Protein AF-W9V1H6-F1 (afdb_monomer)

Sequence (307 aa):
MSRLALPDLHLPPEKALIPVWNHDDGLDIETVVYSSRKSFLREGNIDPYLMADVKDVELEKYYKNFMHGMGKTERAFLASISRLGRYPVLGGLAIRWEENAVFIDSSLNLQDDNLTLAFTQAVNTMVNLARAIHRDGVFKCCLFNAKNTRHIRRASESDAFIPPADLVIPFEVMQAPLSEDKSRNHSYFEDGQDPDEFLTLPSEIMTEIAYLNDIRHTGLIIFEALPTHLKIHSDYVLLDPTQHDVFKASLARIISAVPLINGLGVSGFMKMPYKNTRQFSLQIQADAHFFPKNPRAVQKMDSNQDF

Secondary structure (DSSP, 8-state):
-PPP--PPP-PPPPPPSS--EE--------EEEEE-HHHHHHTT---GGGTSS--TTTTTTTHHHHTTTS-HHHHHHHHHHHHHTTSSEEEEEEEEEETTEEEEEEEEEES-GGGHHHHHHHHHHHHHHHHT--S-EEEEEEEEEGGG-EEEE-SSTTS-----TT-----EE----S---GGGPPPGGGG---TT------HHHHHHHHHHHHSSEEEEEEEEE-SSEEEEEEEEEES-GGGHHHHHHHHHHHHHHGGG--SSEEEEEEE-S----EEEE--SSPPP-PPPSSHHHHHHHHTTS--

Radius of gyration: 22.83 Å; Cα contacts (8 Å, |Δi|>4): 509; chains: 1; bounding box: 49×52×74 Å

pLDDT: mean 81.64, std 16.79, range [34.31, 98.19]

Solvent-accessible surface area (backbone atoms only — not comparable to full-atom values): 17846 Å² total; per-residue (Å²): 132,91,75,89,70,80,58,88,72,94,67,78,82,87,73,59,82,60,77,72,43,76,37,79,77,76,62,92,54,49,25,41,69,48,59,43,53,69,44,53,56,65,76,58,56,88,60,76,81,80,62,76,80,71,58,79,84,54,58,76,81,42,60,77,64,72,59,60,65,54,58,73,53,60,55,50,26,55,52,36,56,58,51,52,37,76,40,45,35,36,45,36,41,38,40,37,35,43,98,68,36,33,38,37,34,56,43,39,39,34,36,46,62,92,45,49,68,63,49,34,51,47,51,38,51,29,52,53,35,52,26,44,57,91,52,74,52,70,42,42,36,40,28,31,43,56,83,61,44,45,80,34,60,34,94,41,69,88,49,55,41,62,69,62,95,82,71,73,85,75,67,45,76,46,86,57,78,84,90,62,65,74,90,29,56,46,58,54,81,76,72,57,83,62,86,63,49,64,31,63,74,38,68,67,38,51,51,40,54,55,53,50,67,76,45,61,47,27,34,38,42,33,42,39,33,50,70,41,38,36,39,40,40,46,41,39,37,34,35,44,68,92,46,48,70,61,54,52,49,41,53,50,50,38,54,70,40,42,47,62,54,55,80,49,40,31,35,72,48,55,28,48,70,48,64,60,67,42,78,41,65,59,40,89,68,82,84,87,85,74,78,63,97,56,37,70,63,56,59,59,54,69,71,68,70,84,125

Foldseek 3Di:
DDDDFDDDDPDDQQDFLDDAAEAQPVDPFQKDKDKLVVVVLVQADDDVVVVPPDDPVCVVVPPVVSCPRHDPLVVQLVVLSRVLSVFRWFAKWKWFDDQWKIKIFDDIYGHNPVCVSVNSVSNVSNVLSSLQDHDGDMMMMGIAGPVQKDKFFDPFLPAFGDDDPPDFRDEAEAADDPPDDPVFWDAQVVVDFSPQAPWDADPQLVVLSVVVSVFQKWKKWKWAFDGTMIIITIYIYGHDVVCVVVNRVSRVSNNVSRRVGHDGGMDMGGIDNGGPIRMDTRDNDDDDDDQPPDSVVVVVVVVPPPD

Organism: NCBI:txid1229521

Structure (mmCIF, N/CA/C/O backbone):
data_AF-W9V1H6-F1
#
_entry.id   AF-W9V1H6-F1
#
loop_
_atom_site.group_PDB
_atom_site.id
_atom_site.type_symbol
_atom_site.label_atom_id
_atom_site.label_alt_id
_atom_site.label_comp_id
_atom_site.label_asym_id
_atom_site.label_entity_id
_atom_site.label_seq_id
_atom_site.pdbx_PDB_ins_code
_atom_site.Cartn_x
_atom_site.Cartn_y
_atom_site.Cartn_z
_atom_site.occupancy
_atom_site.B_iso_or_equiv
_atom_site.auth_seq_id
_atom_site.auth_comp_id
_atom_site.auth_asym_id
_atom_site.auth_atom_id
_atom_site.pdbx_PDB_model_num
ATOM 1 N N . MET A 1 1 ? 12.614 21.542 -48.125 1.00 52.62 1 MET A N 1
ATOM 2 C CA . MET A 1 1 ? 12.195 21.235 -46.739 1.00 52.62 1 MET A CA 1
ATOM 3 C C . MET A 1 1 ? 12.766 19.882 -46.346 1.00 52.62 1 MET A C 1
ATOM 5 O O . MET A 1 1 ? 12.473 18.901 -47.020 1.00 52.62 1 MET A O 1
ATOM 9 N N . SER A 1 2 ? 13.608 19.819 -45.317 1.00 65.38 2 SER A N 1
ATOM 10 C CA . SER A 1 2 ? 14.044 18.555 -44.714 1.00 65.38 2 SER A CA 1
ATOM 11 C C . SER A 1 2 ? 12.866 17.933 -43.956 1.00 65.38 2 SER A C 1
ATOM 13 O O . SER A 1 2 ? 12.300 18.558 -43.067 1.00 65.38 2 SER A O 1
ATOM 15 N N . ARG A 1 3 ? 12.457 16.716 -44.329 1.00 75.94 3 ARG A N 1
ATOM 16 C CA . ARG A 1 3 ? 11.481 15.929 -43.560 1.00 75.94 3 ARG A CA 1
ATOM 17 C C . ARG A 1 3 ? 12.244 15.073 -42.551 1.00 75.94 3 ARG A C 1
ATOM 19 O O . ARG A 1 3 ? 13.129 14.321 -42.971 1.00 75.94 3 ARG A O 1
ATOM 26 N N . LEU A 1 4 ? 11.920 15.199 -41.261 1.00 78.38 4 LEU A N 1
ATOM 27 C CA . LEU A 1 4 ? 12.374 14.247 -40.245 1.00 78.38 4 LEU A CA 1
ATOM 28 C C . LEU A 1 4 ? 11.896 12.841 -40.634 1.00 78.38 4 LEU A C 1
ATOM 30 O O . LEU A 1 4 ? 10.759 12.674 -41.071 1.00 78.38 4 LEU A O 1
ATOM 34 N N . ALA A 1 5 ? 12.777 11.853 -40.501 1.00 80.38 5 ALA A N 1
ATOM 35 C CA . ALA A 1 5 ? 12.460 10.445 -40.702 1.00 80.38 5 ALA A CA 1
ATOM 36 C C . ALA A 1 5 ? 12.665 9.722 -39.369 1.00 80.38 5 ALA A C 1
ATOM 38 O O . ALA A 1 5 ? 13.796 9.624 -38.897 1.00 80.38 5 ALA A O 1
ATOM 39 N N . LEU A 1 6 ? 11.568 9.260 -38.777 1.00 82.56 6 LEU A N 1
ATOM 40 C CA . LEU A 1 6 ? 11.539 8.460 -37.558 1.00 82.56 6 LEU A CA 1
ATOM 41 C C . LEU A 1 6 ? 10.856 7.139 -37.935 1.00 82.56 6 LEU A C 1
ATOM 43 O O . LEU A 1 6 ? 9.632 7.118 -38.013 1.00 82.56 6 LEU A O 1
ATOM 47 N N . PRO A 1 7 ? 11.615 6.099 -38.328 1.00 84.44 7 PRO A N 1
ATOM 48 C CA . PRO A 1 7 ? 11.042 4.788 -38.593 1.00 84.44 7 PRO A CA 1
ATOM 49 C C . PRO A 1 7 ? 10.496 4.198 -37.296 1.00 84.44 7 PRO A C 1
ATOM 51 O O . PRO A 1 7 ? 11.059 4.443 -36.226 1.00 84.44 7 PRO A O 1
ATOM 54 N N . ASP A 1 8 ? 9.460 3.378 -37.403 1.00 81.62 8 ASP A N 1
ATOM 55 C CA . ASP A 1 8 ? 9.075 2.523 -36.292 1.00 81.62 8 ASP A CA 1
ATOM 56 C C . ASP A 1 8 ? 10.205 1.517 -36.057 1.00 81.62 8 ASP A C 1
ATOM 58 O O . ASP A 1 8 ? 10.686 0.861 -36.979 1.00 81.62 8 ASP A O 1
ATOM 62 N N . LEU A 1 9 ? 10.709 1.470 -34.826 1.00 81.44 9 LEU A N 1
ATOM 63 C CA . LEU A 1 9 ? 11.719 0.499 -34.430 1.00 81.44 9 LEU A CA 1
ATOM 64 C C . LEU A 1 9 ? 11.000 -0.663 -33.753 1.00 81.44 9 LEU A C 1
ATOM 66 O O . LEU A 1 9 ? 10.267 -0.455 -32.786 1.00 81.44 9 LEU A O 1
ATOM 70 N N . HIS A 1 10 ? 11.245 -1.885 -34.223 1.00 79.88 10 HIS A N 1
ATOM 71 C CA . HIS A 1 10 ? 10.813 -3.096 -33.532 1.00 79.88 10 HIS A CA 1
ATOM 72 C C . HIS A 1 10 ? 11.620 -3.265 -32.238 1.00 79.88 10 HIS A C 1
ATOM 74 O O . HIS A 1 10 ? 12.672 -3.904 -32.208 1.00 79.88 10 HIS A O 1
ATOM 80 N N . LEU A 1 11 ? 11.146 -2.629 -31.168 1.00 79.44 11 LEU A N 1
ATOM 81 C CA . LEU A 1 11 ? 11.693 -2.783 -29.827 1.00 79.44 11 LEU A CA 1
ATOM 82 C C . LEU A 1 11 ? 11.105 -4.041 -29.175 1.00 79.44 11 LEU A C 1
ATOM 84 O O . LEU A 1 11 ? 9.936 -4.364 -29.409 1.00 79.44 11 LEU A O 1
ATOM 88 N N . PRO A 1 12 ? 11.887 -4.766 -28.357 1.00 79.69 12 PRO A N 1
ATOM 89 C CA . PRO A 1 12 ? 11.342 -5.871 -27.585 1.00 79.69 12 PRO A CA 1
ATOM 90 C C . PRO A 1 12 ? 10.223 -5.359 -26.665 1.00 79.69 12 PRO A C 1
ATOM 92 O O . PRO A 1 12 ? 10.299 -4.223 -26.188 1.00 79.69 12 PRO A O 1
ATOM 95 N N . PRO A 1 13 ? 9.200 -6.187 -26.389 1.00 81.69 13 PRO A N 1
ATOM 96 C CA . PRO A 1 13 ? 8.130 -5.798 -25.486 1.00 81.69 13 PRO A CA 1
ATOM 97 C C . PRO A 1 13 ? 8.710 -5.476 -24.110 1.00 81.69 13 PRO A C 1
ATOM 99 O O . PRO A 1 13 ? 9.564 -6.201 -23.586 1.00 81.69 13 PRO A O 1
ATOM 102 N N . GLU A 1 14 ? 8.246 -4.371 -23.539 1.00 83.88 14 GLU A N 1
ATOM 103 C CA . GLU A 1 14 ? 8.695 -3.917 -22.234 1.00 83.88 14 GLU A CA 1
ATOM 104 C C . GLU A 1 14 ? 8.258 -4.910 -21.153 1.00 83.88 14 GLU A C 1
ATOM 106 O O . GLU A 1 14 ? 7.098 -5.315 -21.084 1.00 83.88 14 GLU A O 1
ATOM 111 N N . LYS A 1 15 ? 9.209 -5.329 -20.316 1.00 90.44 15 LYS A N 1
ATOM 112 C CA . LYS A 1 15 ? 8.957 -6.238 -19.194 1.00 90.44 15 LYS A CA 1
ATOM 113 C C . LYS A 1 15 ? 8.941 -5.447 -17.895 1.00 90.44 15 LYS A C 1
ATOM 115 O O . LYS A 1 15 ? 9.745 -4.531 -17.722 1.00 90.44 15 LYS A O 1
ATOM 120 N N . ALA A 1 16 ? 8.064 -5.829 -16.975 1.00 92.62 16 ALA A N 1
ATOM 121 C CA . ALA A 1 16 ? 8.032 -5.240 -15.645 1.00 92.62 16 ALA A CA 1
ATOM 122 C C . ALA A 1 16 ? 9.316 -5.581 -14.868 1.00 92.62 16 ALA A C 1
ATOM 124 O O . ALA A 1 16 ? 9.723 -6.744 -14.799 1.00 92.62 16 ALA A O 1
ATOM 125 N N . LEU A 1 17 ? 9.959 -4.564 -14.289 1.00 94.44 17 LEU A N 1
ATOM 126 C CA . LEU A 1 17 ? 11.174 -4.711 -13.479 1.00 94.44 17 LEU A CA 1
ATOM 127 C C . LEU A 1 17 ? 10.887 -5.371 -12.123 1.00 94.44 17 LEU A C 1
ATOM 129 O O . LEU A 1 17 ? 11.743 -6.061 -11.571 1.00 94.44 17 LEU A O 1
ATOM 133 N N . ILE A 1 18 ? 9.675 -5.190 -11.603 1.00 94.06 18 ILE A N 1
ATOM 134 C CA . ILE A 1 18 ? 9.159 -5.861 -10.406 1.00 94.06 18 ILE A CA 1
ATOM 135 C C . ILE A 1 18 ? 7.838 -6.572 -10.744 1.00 94.06 18 ILE A C 1
ATOM 137 O O . ILE A 1 18 ? 7.200 -6.204 -11.730 1.00 94.06 18 ILE A O 1
ATOM 141 N N . PRO A 1 19 ? 7.432 -7.607 -9.984 1.00 91.12 19 PRO A N 1
ATOM 142 C CA . PRO A 1 19 ? 6.202 -8.345 -10.260 1.00 91.12 19 PRO A CA 1
ATOM 143 C C . PRO A 1 19 ? 4.956 -7.451 -10.300 1.00 91.12 19 PRO A C 1
ATOM 145 O O . PRO A 1 19 ? 4.707 -6.673 -9.381 1.00 91.12 19 PRO A O 1
ATOM 148 N N . VAL A 1 20 ? 4.162 -7.629 -11.352 1.00 90.69 20 VAL A N 1
ATOM 149 C CA . VAL A 1 20 ? 2.812 -7.086 -11.506 1.00 90.69 20 VAL A CA 1
ATOM 150 C C . VAL A 1 20 ? 1.907 -8.265 -11.830 1.00 90.69 20 VAL A C 1
ATOM 152 O O . VAL A 1 20 ? 2.205 -9.041 -12.738 1.00 90.69 20 VAL A O 1
ATOM 155 N N . TRP A 1 21 ? 0.842 -8.409 -11.058 1.00 89.81 21 TRP A N 1
ATOM 156 C CA . TRP A 1 21 ? -0.208 -9.390 -11.272 1.00 89.81 21 TRP A CA 1
ATOM 157 C C . TRP A 1 21 ? -1.398 -8.676 -11.879 1.00 89.81 21 TRP A C 1
ATOM 159 O O . TRP A 1 21 ? -1.743 -7.581 -11.440 1.00 89.81 21 TRP A O 1
ATOM 169 N N . ASN A 1 22 ? -1.994 -9.295 -12.882 1.00 88.69 22 ASN A N 1
ATOM 170 C CA . ASN A 1 22 ? -3.148 -8.761 -13.573 1.00 88.69 22 ASN A CA 1
ATOM 171 C C . ASN A 1 22 ? -4.364 -9.623 -13.251 1.00 88.69 22 ASN A C 1
ATOM 173 O O . ASN A 1 22 ? -4.255 -10.852 -13.215 1.00 88.69 22 ASN A O 1
ATOM 177 N N . HIS A 1 23 ? -5.485 -8.956 -13.030 1.00 84.44 23 HIS A N 1
ATOM 178 C CA . HIS A 1 23 ? -6.790 -9.533 -12.768 1.00 84.44 23 HIS A CA 1
ATOM 179 C C . HIS A 1 23 ? -7.798 -8.802 -13.655 1.00 84.44 23 HIS A C 1
ATOM 181 O O . HIS A 1 23 ? -7.732 -7.579 -13.787 1.00 84.44 23 HIS A O 1
ATOM 187 N N . ASP A 1 24 ? -8.735 -9.544 -14.239 1.00 76.38 24 ASP A N 1
ATOM 188 C CA . ASP A 1 24 ? -9.797 -9.003 -15.097 1.00 76.38 24 ASP A CA 1
ATOM 189 C C . ASP A 1 24 ? -11.164 -9.266 -14.460 1.00 76.38 24 ASP A C 1
ATOM 191 O O . ASP A 1 24 ? -12.064 -9.879 -15.034 1.00 76.38 24 ASP A O 1
ATOM 195 N N . ASP A 1 25 ? -11.295 -8.839 -13.206 1.00 70.38 25 ASP A N 1
ATOM 196 C CA . ASP A 1 25 ? -12.505 -9.061 -12.413 1.00 70.38 25 ASP A CA 1
ATOM 197 C C . ASP A 1 25 ? -13.570 -7.975 -12.662 1.00 70.38 25 ASP A C 1
ATOM 199 O O . ASP A 1 25 ? -14.660 -8.012 -12.085 1.00 70.38 25 ASP A O 1
ATOM 203 N N . GLY A 1 26 ? -13.275 -6.986 -13.520 1.00 67.38 26 GLY A N 1
ATOM 204 C CA . GLY A 1 26 ? -14.173 -5.867 -13.829 1.00 67.38 26 GLY A CA 1
ATOM 205 C C . GLY A 1 26 ? -14.510 -4.997 -12.612 1.00 67.38 26 GLY A C 1
ATOM 206 O O . GLY A 1 26 ? -15.539 -4.314 -12.597 1.00 67.38 26 GLY A O 1
ATOM 207 N N . LEU A 1 27 ? -13.676 -5.047 -11.569 1.00 72.00 27 LEU A N 1
ATOM 208 C CA . LEU A 1 27 ? -13.892 -4.341 -10.314 1.00 72.00 27 LEU A CA 1
ATOM 209 C C . LEU A 1 27 ? -13.658 -2.838 -10.495 1.00 72.00 27 LEU A C 1
ATOM 211 O O . LEU A 1 27 ? -12.558 -2.377 -10.794 1.00 72.00 27 LEU A O 1
ATOM 215 N N . ASP A 1 28 ? -14.701 -2.049 -10.246 1.00 83.06 28 ASP A N 1
ATOM 216 C CA . ASP A 1 28 ? -14.608 -0.590 -10.225 1.00 83.06 28 ASP A CA 1
ATOM 217 C C . ASP A 1 28 ? -13.898 -0.124 -8.939 1.00 83.06 28 ASP A C 1
ATOM 219 O O . ASP A 1 28 ? -14.516 0.074 -7.884 1.00 83.06 28 ASP A O 1
ATOM 223 N N . ILE A 1 29 ? -12.577 0.042 -9.026 1.00 86.50 29 ILE A N 1
ATOM 224 C CA . ILE A 1 29 ? -11.693 0.369 -7.901 1.00 86.50 29 ILE A CA 1
ATOM 225 C C . ILE A 1 29 ? -11.260 1.829 -7.950 1.00 86.50 29 ILE A C 1
ATOM 227 O O . ILE A 1 29 ? -10.842 2.349 -8.982 1.00 86.50 29 ILE A O 1
ATOM 231 N N . GLU A 1 30 ? -11.296 2.479 -6.787 1.00 89.88 30 GLU A N 1
ATOM 232 C CA . GLU A 1 30 ? -10.692 3.793 -6.588 1.00 89.88 30 GLU A CA 1
ATOM 233 C C . GLU A 1 30 ? -9.426 3.641 -5.746 1.00 89.88 30 GLU A C 1
ATOM 235 O O . GLU A 1 30 ? -9.481 3.594 -4.517 1.00 89.88 30 GLU A O 1
ATOM 240 N N . THR A 1 31 ? -8.276 3.523 -6.407 1.00 90.75 31 THR A N 1
ATOM 241 C CA . THR A 1 31 ? -7.004 3.329 -5.711 1.00 90.75 31 THR A CA 1
ATOM 242 C C . THR A 1 31 ? -6.555 4.602 -5.003 1.00 90.75 31 THR A C 1
ATOM 244 O O . THR A 1 31 ? -6.349 5.648 -5.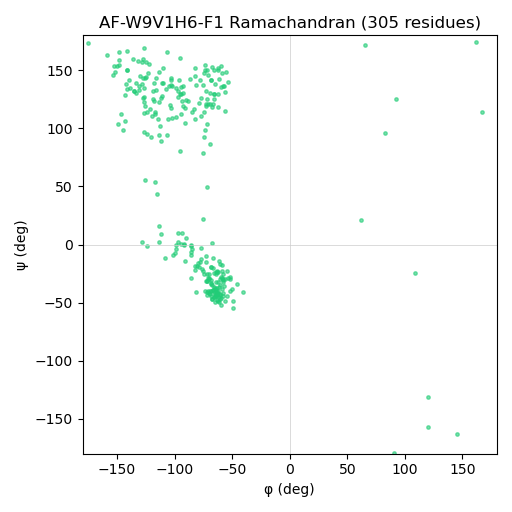620 1.00 90.75 31 THR A O 1
ATOM 247 N N . VAL A 1 32 ? -6.300 4.486 -3.702 1.00 89.00 32 VAL A N 1
ATOM 248 C CA . VAL A 1 32 ? -5.604 5.498 -2.904 1.00 89.00 32 VAL A CA 1
ATOM 249 C C . VAL A 1 32 ? -4.234 4.975 -2.504 1.00 89.00 32 VAL A C 1
ATOM 251 O O . VAL A 1 32 ? -4.081 3.810 -2.144 1.00 89.00 32 VAL A O 1
ATOM 254 N N . VAL A 1 33 ? -3.235 5.858 -2.573 1.00 86.81 33 VAL A N 1
ATOM 255 C CA . VAL A 1 33 ? -1.857 5.565 -2.171 1.00 86.81 33 VAL A CA 1
ATOM 256 C C . VAL A 1 33 ? -1.588 6.191 -0.811 1.00 86.81 33 VAL A C 1
ATOM 258 O O . VAL A 1 33 ? -1.601 7.415 -0.670 1.00 86.81 33 VAL A O 1
ATOM 261 N N . TYR A 1 34 ? -1.290 5.348 0.168 1.00 83.56 34 TYR A N 1
ATOM 262 C CA . TYR A 1 34 ? -0.728 5.750 1.451 1.00 83.56 34 TYR A CA 1
ATOM 263 C C . TYR A 1 34 ? 0.764 5.422 1.467 1.00 83.56 34 TYR A C 1
ATOM 265 O O . TYR A 1 34 ? 1.161 4.366 0.989 1.00 83.56 34 TYR A O 1
ATOM 273 N N . SER A 1 35 ? 1.614 6.311 1.978 1.00 82.25 35 SER A N 1
ATOM 274 C CA . SER A 1 35 ? 3.067 6.103 1.950 1.00 82.25 35 SER A CA 1
ATOM 275 C C . SER A 1 35 ? 3.778 6.807 3.095 1.00 82.25 35 SER A C 1
ATOM 277 O O . SER A 1 35 ? 3.324 7.885 3.490 1.00 82.25 35 SER A O 1
ATOM 279 N N . SER A 1 36 ? 4.941 6.287 3.495 1.00 76.31 36 SER A N 1
ATOM 280 C CA . SER A 1 36 ? 5.881 6.859 4.477 1.00 76.31 36 SER A CA 1
ATOM 281 C C . SER A 1 36 ? 6.614 8.101 3.927 1.00 76.31 36 SER A C 1
ATOM 283 O O . SER A 1 36 ? 7.841 8.204 3.872 1.00 76.31 36 SER A O 1
ATOM 285 N N . ARG A 1 37 ? 5.839 9.035 3.369 1.00 72.31 37 ARG A N 1
ATOM 286 C CA . ARG A 1 37 ? 6.339 10.205 2.645 1.00 72.31 37 ARG A CA 1
ATOM 287 C C . ARG A 1 37 ? 6.981 11.211 3.585 1.00 72.31 37 ARG A C 1
ATOM 289 O O . ARG A 1 37 ? 7.980 11.798 3.199 1.00 72.31 37 ARG A O 1
ATOM 296 N N . LYS A 1 38 ? 6.426 11.455 4.778 1.00 67.31 38 LYS A N 1
ATOM 297 C CA . LYS A 1 38 ? 6.919 12.521 5.665 1.00 67.31 38 LYS A CA 1
ATOM 298 C C . LYS A 1 38 ? 8.300 12.149 6.209 1.00 67.31 38 LYS A C 1
ATOM 300 O O . LYS A 1 38 ? 9.180 13.005 6.234 1.00 67.31 38 LYS A O 1
ATOM 305 N N . SER A 1 39 ? 8.524 10.892 6.559 1.00 63.53 39 SER A N 1
ATOM 306 C CA . SER A 1 39 ? 9.817 10.381 7.011 1.00 63.53 39 SER A CA 1
ATOM 307 C C . SER A 1 39 ? 10.859 10.386 5.902 1.00 63.53 39 SER A C 1
ATOM 309 O O . SER A 1 39 ? 11.928 10.971 6.070 1.00 63.53 39 SER A O 1
ATOM 311 N N . PHE A 1 40 ? 10.493 9.894 4.717 1.00 68.56 40 PHE A N 1
ATOM 312 C CA . PHE A 1 40 ? 11.349 9.960 3.533 1.00 68.56 40 PHE A CA 1
ATOM 313 C C . PHE A 1 40 ? 11.750 11.404 3.164 1.00 68.56 40 PHE A C 1
ATOM 315 O O . PHE A 1 40 ? 12.854 11.654 2.666 1.00 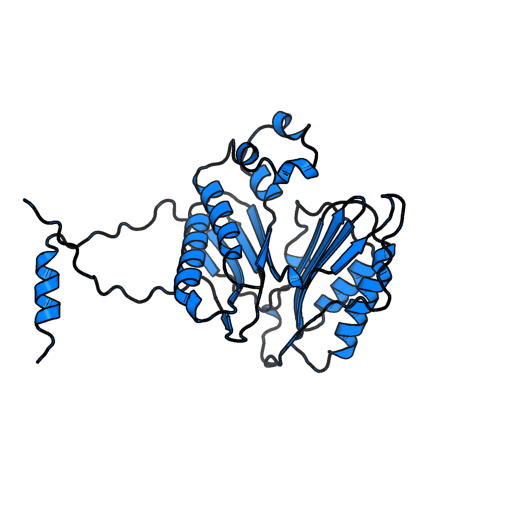68.56 40 PHE A O 1
ATOM 322 N N . LEU A 1 41 ? 10.861 12.372 3.425 1.00 63.81 41 LEU A N 1
ATOM 323 C CA . LEU A 1 41 ? 11.119 13.806 3.266 1.00 63.81 41 LEU A CA 1
ATOM 324 C C . LEU A 1 41 ? 12.078 14.347 4.341 1.00 63.81 41 LEU A C 1
ATOM 326 O O . LEU A 1 41 ? 12.963 15.135 4.011 1.00 63.81 41 LEU A O 1
ATOM 330 N N . ARG A 1 42 ? 11.944 13.917 5.603 1.00 63.25 42 ARG A N 1
ATOM 331 C CA . ARG A 1 42 ? 12.784 14.360 6.736 1.00 63.25 42 ARG A CA 1
ATOM 332 C C . ARG A 1 42 ? 14.236 13.888 6.627 1.00 63.25 42 ARG A C 1
ATOM 334 O O . ARG A 1 42 ? 15.139 14.635 6.990 1.00 63.25 42 ARG A O 1
ATOM 341 N N . GLU A 1 43 ? 14.468 12.697 6.084 1.00 58.88 43 GLU A N 1
ATOM 342 C CA . GLU A 1 43 ? 15.810 12.114 5.918 1.00 58.88 43 GLU A CA 1
ATOM 343 C C . GLU A 1 43 ? 16.643 12.792 4.803 1.00 58.88 43 GLU A C 1
ATOM 345 O O . GLU A 1 43 ? 17.858 12.628 4.743 1.00 58.88 43 GLU A O 1
ATOM 350 N N . GLY A 1 44 ? 16.014 13.587 3.923 1.00 53.28 44 GLY A N 1
ATOM 351 C CA . GLY A 1 44 ? 16.621 14.172 2.717 1.00 53.28 44 GLY A CA 1
ATOM 352 C C . GLY A 1 44 ? 17.219 15.590 2.816 1.00 53.28 44 GLY A C 1
ATOM 353 O O . GLY A 1 44 ? 17.573 16.111 1.761 1.00 53.28 44 GLY A O 1
ATOM 354 N N . ASN A 1 45 ? 17.359 16.175 4.023 1.00 50.53 45 ASN A N 1
ATOM 355 C CA . ASN A 1 45 ? 17.992 17.473 4.397 1.00 50.53 45 ASN A CA 1
ATOM 356 C C . ASN A 1 45 ? 17.140 18.794 4.478 1.00 50.53 45 ASN A C 1
ATOM 358 O O . ASN A 1 45 ? 16.596 19.260 3.482 1.00 50.53 45 ASN A O 1
ATOM 362 N N . ILE A 1 46 ? 17.231 19.445 5.670 1.00 45.97 46 ILE A N 1
ATOM 363 C CA . ILE A 1 46 ? 17.292 20.899 6.054 1.00 45.97 46 ILE A CA 1
ATOM 364 C C . ILE A 1 46 ? 16.007 21.772 6.178 1.00 45.97 46 ILE A C 1
ATOM 366 O O . ILE A 1 46 ? 15.563 22.385 5.215 1.00 45.97 46 ILE A O 1
ATOM 370 N N . ASP A 1 47 ? 15.466 21.917 7.404 1.00 43.81 47 ASP A N 1
ATOM 371 C CA . ASP A 1 47 ? 15.578 23.071 8.349 1.00 43.81 47 ASP A CA 1
ATOM 372 C C . ASP A 1 47 ? 14.512 22.896 9.468 1.00 43.81 47 ASP A C 1
ATOM 374 O O . ASP A 1 47 ? 13.312 22.954 9.174 1.00 43.81 47 ASP A O 1
ATOM 378 N N . PRO A 1 48 ? 14.886 22.674 10.747 1.00 48.38 48 PRO A N 1
ATOM 379 C CA . PRO A 1 48 ? 13.930 22.534 11.854 1.00 48.38 48 PRO A CA 1
ATOM 380 C C . PRO A 1 48 ? 12.937 23.702 11.967 1.00 48.38 48 PRO A C 1
ATOM 382 O O . PRO A 1 48 ? 11.803 23.508 12.406 1.00 48.38 48 PRO A O 1
ATOM 385 N N . TYR A 1 49 ? 13.339 24.904 11.538 1.00 46.53 49 TYR A N 1
ATOM 386 C CA . TYR A 1 49 ? 12.523 26.116 11.633 1.00 46.53 49 TYR A CA 1
ATOM 387 C C . TYR A 1 49 ? 11.342 26.153 10.654 1.00 46.53 49 TYR A C 1
ATOM 389 O O . TYR A 1 49 ? 10.331 26.778 10.959 1.00 46.53 49 TYR A O 1
ATOM 397 N N . LEU A 1 50 ? 11.408 25.449 9.517 1.00 48.22 50 LEU A N 1
ATOM 398 C CA . LEU A 1 50 ? 10.278 25.346 8.577 1.00 48.22 50 LEU A CA 1
ATOM 399 C C . LEU A 1 50 ? 9.193 24.363 9.053 1.00 48.22 50 LEU A C 1
ATOM 401 O O . LEU A 1 50 ? 8.103 24.328 8.485 1.00 48.22 50 LEU A O 1
ATOM 405 N N . MET A 1 51 ? 9.492 23.559 10.078 1.00 45.03 51 MET A N 1
ATOM 406 C CA . MET A 1 51 ? 8.674 22.421 10.512 1.00 45.03 51 MET A CA 1
ATOM 407 C C . MET A 1 51 ? 7.939 22.652 11.838 1.00 45.03 51 MET A C 1
ATOM 409 O O . MET A 1 51 ? 7.073 21.854 12.186 1.00 45.03 51 MET A O 1
ATOM 413 N N . ALA A 1 52 ? 8.269 23.713 12.580 1.00 45.69 52 ALA A N 1
ATOM 414 C CA . ALA A 1 52 ? 7.730 23.947 13.921 1.00 45.69 52 ALA A CA 1
ATOM 415 C C . ALA A 1 52 ? 6.265 24.435 13.936 1.00 45.69 52 ALA A C 1
ATOM 417 O O . ALA A 1 52 ? 5.562 24.185 14.912 1.00 45.69 52 ALA A O 1
ATOM 418 N N . ASP A 1 53 ? 5.791 25.076 12.859 1.00 40.47 53 ASP A N 1
ATOM 419 C CA . ASP A 1 53 ? 4.519 25.825 12.866 1.00 40.47 53 ASP A CA 1
ATOM 420 C C . ASP A 1 53 ? 3.394 25.244 11.985 1.00 40.47 53 ASP A C 1
ATOM 422 O O . ASP A 1 53 ? 2.306 25.819 11.917 1.00 40.47 53 ASP A O 1
ATOM 426 N N . VAL A 1 54 ? 3.593 24.104 11.310 1.00 40.59 54 VAL A N 1
ATOM 427 C CA . VAL A 1 54 ? 2.580 23.567 10.376 1.00 40.59 54 VAL A CA 1
ATOM 428 C C . VAL A 1 54 ? 1.740 22.472 11.037 1.00 40.59 54 VAL A C 1
ATOM 430 O O . VAL A 1 54 ? 2.214 21.363 11.271 1.00 40.59 54 VAL A O 1
ATOM 433 N N . LYS A 1 55 ? 0.460 22.766 11.304 1.00 40.53 55 LYS A N 1
ATOM 434 C CA . LYS A 1 55 ? -0.525 21.781 11.788 1.00 40.53 55 LYS A CA 1
ATOM 435 C C . LYS A 1 55 ? -0.853 20.745 10.702 1.00 40.53 55 LYS A C 1
ATOM 437 O O . LYS A 1 55 ? -1.030 21.093 9.536 1.00 40.53 55 LYS A O 1
ATOM 442 N N . ASP A 1 56 ? -1.028 19.484 11.106 1.00 45.25 56 ASP A N 1
ATOM 443 C CA . ASP A 1 56 ? -1.180 18.304 10.230 1.00 45.25 56 ASP A CA 1
ATOM 444 C C . ASP A 1 56 ? -2.257 18.398 9.135 1.00 45.25 56 ASP A C 1
ATOM 446 O O . ASP A 1 56 ? -2.107 17.801 8.071 1.00 45.25 56 ASP A O 1
ATOM 450 N N . VAL A 1 57 ? -3.314 19.184 9.351 1.00 39.47 57 VAL A N 1
ATOM 451 C CA . VAL A 1 57 ? -4.426 19.355 8.395 1.00 39.47 57 VAL A CA 1
ATOM 452 C C . VAL A 1 57 ? -4.052 20.273 7.217 1.00 39.47 57 VAL A C 1
ATOM 454 O O . VAL A 1 57 ? -4.659 20.205 6.148 1.00 39.47 57 VAL A O 1
ATOM 457 N N . GLU A 1 58 ? -3.033 21.123 7.369 1.00 35.50 58 GLU A N 1
ATOM 458 C CA . GLU A 1 58 ? -2.552 22.016 6.304 1.00 35.50 58 GLU A CA 1
ATOM 459 C C . GLU A 1 58 ? -1.445 21.383 5.446 1.00 35.50 58 GLU A C 1
ATOM 461 O O . GLU A 1 58 ? -1.197 21.846 4.330 1.00 35.50 58 GLU A O 1
ATOM 466 N N . LEU A 1 59 ? -0.839 20.278 5.899 1.00 40.06 59 LEU A N 1
ATOM 467 C CA . LEU A 1 59 ? 0.228 19.572 5.177 1.00 40.06 59 LEU A CA 1
ATOM 468 C C . LEU A 1 59 ? -0.219 19.005 3.818 1.00 40.06 59 LEU A C 1
ATOM 470 O O . LEU A 1 59 ? 0.573 18.991 2.878 1.00 40.06 59 LEU A O 1
ATOM 474 N N . GLU A 1 60 ? -1.481 18.591 3.668 1.00 41.50 60 GLU A N 1
ATOM 475 C CA . GLU A 1 60 ? -2.010 18.112 2.379 1.00 41.50 60 GLU A CA 1
ATOM 476 C C . GLU A 1 60 ? -2.208 19.230 1.347 1.00 41.50 60 GLU A C 1
ATOM 478 O O . GLU A 1 60 ? -2.052 19.004 0.146 1.00 41.50 60 GLU A O 1
ATOM 483 N N . LYS A 1 61 ? -2.522 20.454 1.791 1.00 39.50 61 LYS A N 1
ATOM 484 C CA . LYS A 1 61 ? -2.863 21.575 0.897 1.00 39.50 61 LYS A CA 1
ATOM 485 C C . LYS A 1 61 ? -1.635 22.291 0.327 1.00 39.50 61 LYS A C 1
ATOM 487 O O . LYS A 1 61 ? -1.743 22.946 -0.708 1.00 39.50 61 LYS A O 1
ATOM 492 N N . TYR A 1 62 ? -0.463 22.126 0.943 1.00 42.12 62 TYR A N 1
ATOM 493 C CA . TYR A 1 62 ? 0.776 22.818 0.568 1.00 42.12 62 TYR A CA 1
ATOM 494 C C . TYR A 1 62 ? 1.876 21.877 0.049 1.00 42.12 62 TYR A C 1
ATOM 496 O O . TYR A 1 62 ? 3.060 22.072 0.327 1.00 42.12 62 TYR A O 1
ATOM 504 N N . TYR A 1 63 ? 1.505 20.911 -0.802 1.00 46.66 63 TYR A N 1
ATOM 505 C CA . TYR A 1 63 ? 2.427 20.005 -1.519 1.00 46.66 63 TYR A CA 1
ATOM 506 C C . TYR A 1 63 ? 3.636 20.725 -2.151 1.00 46.66 63 TYR A C 1
ATOM 508 O O . TYR A 1 63 ? 4.751 20.208 -2.196 1.00 46.66 63 TYR A O 1
ATOM 516 N N . LYS A 1 64 ? 3.422 21.960 -2.620 1.00 47.94 64 LYS A N 1
ATOM 517 C CA . LYS A 1 64 ? 4.437 22.787 -3.280 1.00 47.94 64 LYS A CA 1
ATOM 518 C C . LYS A 1 64 ? 5.532 23.291 -2.329 1.00 47.94 64 LYS A C 1
ATOM 520 O O . LYS A 1 64 ? 6.662 23.475 -2.773 1.00 47.94 64 LYS A O 1
ATOM 525 N N . ASN A 1 65 ? 5.213 23.491 -1.049 1.00 45.31 65 ASN A N 1
ATOM 526 C CA . ASN A 1 65 ? 6.141 24.058 -0.067 1.00 45.31 65 ASN A CA 1
ATOM 527 C C . ASN A 1 65 ? 7.035 22.979 0.567 1.00 45.31 65 ASN A C 1
ATOM 529 O O . ASN A 1 65 ? 8.181 23.262 0.885 1.00 45.31 65 ASN A O 1
ATOM 533 N N . PHE A 1 66 ? 6.561 21.733 0.672 1.00 47.84 66 PHE A N 1
ATOM 534 C CA . PHE A 1 66 ? 7.306 20.626 1.298 1.00 47.84 66 PHE A CA 1
ATOM 535 C C . PHE A 1 66 ? 8.336 19.959 0.371 1.00 47.84 66 PHE A C 1
ATOM 537 O O . PHE A 1 66 ? 9.305 19.354 0.810 1.00 47.84 66 PHE A O 1
ATOM 544 N N . MET A 1 67 ? 8.146 20.097 -0.941 1.00 51.16 67 MET A N 1
ATOM 545 C CA . MET A 1 67 ? 9.123 19.709 -1.963 1.00 51.16 67 MET A CA 1
ATOM 546 C C . MET A 1 67 ? 10.328 20.669 -2.032 1.00 51.16 67 MET A C 1
ATOM 548 O O . MET A 1 67 ? 11.295 20.403 -2.757 1.00 51.16 67 MET A O 1
ATOM 552 N N . HIS A 1 68 ? 10.263 21.806 -1.337 1.00 43.34 68 HIS A N 1
ATOM 553 C CA . HIS A 1 68 ? 11.333 22.793 -1.273 1.00 43.34 68 HIS A CA 1
ATOM 554 C C . HIS A 1 68 ? 12.476 22.235 -0.408 1.00 43.34 68 HIS A C 1
ATOM 556 O O . HIS A 1 68 ? 12.246 21.860 0.731 1.00 43.34 68 HIS A O 1
ATOM 562 N N . GLY A 1 69 ? 13.684 22.108 -0.969 1.00 49.69 69 GLY A N 1
ATOM 563 C CA . GLY A 1 69 ? 14.847 21.496 -0.297 1.00 49.69 69 GLY A CA 1
ATOM 564 C C . GLY A 1 69 ? 15.268 20.123 -0.842 1.00 49.69 69 GLY A C 1
ATOM 565 O O . GLY A 1 69 ? 16.447 19.795 -0.806 1.00 49.69 69 GLY A O 1
ATOM 566 N N . MET A 1 70 ? 14.361 19.361 -1.467 1.00 64.38 70 MET A N 1
ATOM 567 C CA . MET A 1 70 ? 14.703 18.049 -2.046 1.00 64.38 70 MET A CA 1
ATOM 568 C C . MET A 1 70 ? 15.524 18.127 -3.343 1.00 64.38 70 MET A C 1
ATOM 570 O O . MET A 1 70 ? 15.374 19.049 -4.160 1.00 64.38 70 MET A O 1
ATOM 574 N N . GLY A 1 71 ? 16.284 17.063 -3.611 1.00 72.81 71 GLY A N 1
ATOM 575 C CA . GLY A 1 71 ? 16.787 16.759 -4.945 1.00 72.81 71 GLY A CA 1
ATOM 576 C C . GLY A 1 71 ? 15.651 16.555 -5.958 1.00 72.81 71 GLY A C 1
ATOM 577 O O . GLY A 1 71 ? 14.499 16.251 -5.633 1.00 72.81 71 GLY A O 1
ATOM 578 N N . LYS A 1 72 ? 15.943 16.806 -7.239 1.00 82.50 72 LYS A N 1
ATOM 579 C CA . LYS A 1 72 ? 14.951 16.661 -8.322 1.00 82.50 72 LYS A CA 1
ATOM 580 C C . LYS A 1 72 ? 14.499 15.205 -8.482 1.00 82.50 72 LYS A C 1
ATOM 582 O O . LYS A 1 72 ? 13.339 14.980 -8.819 1.00 82.50 72 LYS A O 1
ATOM 587 N N . THR A 1 73 ? 15.393 14.258 -8.212 1.00 85.81 73 THR A N 1
ATOM 588 C CA . THR A 1 73 ? 15.162 12.820 -8.363 1.00 85.81 73 THR A CA 1
ATOM 589 C C . THR A 1 73 ? 14.140 12.307 -7.363 1.00 85.81 73 THR A C 1
ATOM 591 O O . THR A 1 73 ? 13.187 11.641 -7.746 1.00 85.81 73 THR A O 1
A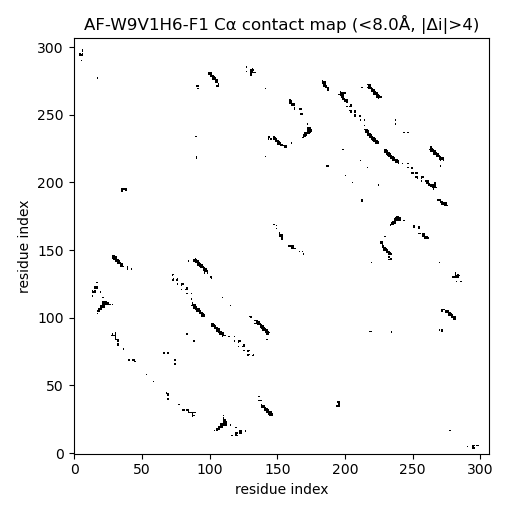TOM 594 N N . GLU A 1 74 ? 14.261 12.679 -6.095 1.00 85.44 74 GLU A N 1
ATOM 595 C CA . GLU A 1 74 ? 13.393 12.151 -5.042 1.00 85.44 74 GLU A CA 1
ATOM 596 C C . GLU A 1 74 ? 11.981 12.727 -5.142 1.00 85.44 74 GLU A C 1
ATOM 598 O O . GLU A 1 74 ? 10.994 12.039 -4.894 1.00 85.44 74 GLU A O 1
ATOM 603 N N . ARG A 1 75 ? 11.868 13.969 -5.623 1.00 83.75 75 ARG A N 1
ATOM 604 C CA . ARG A 1 75 ? 10.583 14.563 -6.006 1.00 83.75 75 ARG A CA 1
ATOM 605 C C . ARG A 1 75 ? 9.920 13.822 -7.157 1.00 83.75 75 ARG A C 1
ATOM 607 O O . ARG A 1 75 ? 8.715 13.586 -7.113 1.00 83.75 75 ARG A O 1
ATOM 614 N N . ALA A 1 76 ? 10.695 13.479 -8.185 1.00 89.25 76 ALA A N 1
ATOM 615 C CA . ALA A 1 76 ? 10.198 12.701 -9.310 1.00 89.25 76 ALA A CA 1
ATOM 616 C C . ALA A 1 76 ? 9.776 11.295 -8.860 1.00 89.25 76 ALA A C 1
ATOM 618 O O . ALA A 1 76 ? 8.717 10.824 -9.265 1.00 89.25 76 ALA A O 1
ATOM 619 N N . PHE A 1 77 ? 10.547 10.664 -7.972 1.00 91.94 77 PHE A N 1
ATOM 620 C CA . PHE A 1 77 ? 10.216 9.372 -7.380 1.00 91.94 77 PHE A CA 1
ATOM 621 C C . PHE A 1 77 ? 8.887 9.417 -6.612 1.00 91.94 77 PHE A C 1
ATOM 623 O O . PHE A 1 77 ? 7.981 8.649 -6.936 1.00 91.94 77 PHE A O 1
ATOM 630 N N . LEU A 1 78 ? 8.705 10.366 -5.686 1.00 88.06 78 LEU A N 1
ATOM 631 C CA . LEU A 1 78 ? 7.436 10.517 -4.962 1.00 88.06 78 LEU A CA 1
ATOM 632 C C . LEU A 1 78 ? 6.255 10.758 -5.913 1.00 88.06 78 LEU A C 1
ATOM 634 O O . LEU A 1 78 ? 5.195 10.153 -5.754 1.00 88.06 78 LEU A O 1
ATOM 638 N N . ALA A 1 79 ? 6.444 11.592 -6.940 1.00 89.19 79 ALA A N 1
ATOM 639 C CA . ALA A 1 79 ? 5.423 11.818 -7.958 1.00 89.19 79 ALA A CA 1
ATOM 640 C C . ALA A 1 79 ? 5.095 10.539 -8.750 1.00 89.19 79 ALA A C 1
ATOM 642 O O . ALA A 1 79 ? 3.928 10.302 -9.067 1.00 89.19 79 ALA A O 1
ATOM 643 N N . SER A 1 80 ? 6.095 9.701 -9.044 1.00 93.94 80 SER A N 1
ATOM 644 C CA . SER A 1 80 ? 5.898 8.421 -9.734 1.00 93.94 80 SER A CA 1
ATOM 645 C C . SER A 1 80 ? 5.110 7.418 -8.888 1.00 93.94 80 SER A C 1
ATOM 647 O O . SER A 1 80 ? 4.197 6.789 -9.414 1.00 93.94 80 SER A O 1
ATOM 649 N N . ILE A 1 81 ? 5.356 7.355 -7.572 1.00 92.00 81 ILE A N 1
ATOM 650 C CA . ILE A 1 81 ? 4.561 6.548 -6.632 1.00 92.00 81 ILE A CA 1
ATOM 651 C C . ILE A 1 81 ? 3.114 7.047 -6.595 1.00 92.00 81 ILE A C 1
ATOM 653 O O . ILE A 1 81 ? 2.184 6.263 -6.768 1.00 92.00 81 ILE A O 1
ATOM 657 N N . SER A 1 82 ? 2.898 8.362 -6.465 1.00 88.19 82 SER A N 1
ATOM 658 C CA . SER A 1 82 ? 1.544 8.936 -6.510 1.00 88.19 82 SER A CA 1
ATOM 659 C C . SER A 1 82 ? 0.828 8.661 -7.839 1.00 88.19 82 SER A C 1
ATOM 661 O O . SER A 1 82 ? -0.398 8.556 -7.873 1.00 88.19 82 SER A O 1
ATOM 663 N N . ARG A 1 83 ? 1.569 8.527 -8.947 1.00 91.62 83 ARG A N 1
ATOM 664 C CA . ARG A 1 83 ? 1.007 8.205 -10.265 1.00 91.62 83 ARG A CA 1
ATOM 665 C C . ARG A 1 83 ? 0.487 6.771 -10.348 1.00 91.62 83 ARG A C 1
ATOM 667 O O . ARG A 1 83 ? -0.432 6.551 -11.134 1.00 91.62 83 ARG A O 1
ATOM 674 N N . LEU A 1 84 ? 1.007 5.839 -9.542 1.00 93.56 84 LEU A N 1
ATOM 675 C CA . LEU A 1 84 ? 0.487 4.468 -9.471 1.00 93.56 84 LEU A CA 1
ATOM 676 C C . LEU A 1 84 ? -0.982 4.450 -9.028 1.00 93.56 84 LEU A C 1
ATOM 678 O O . LEU A 1 84 ? -1.770 3.706 -9.595 1.00 93.56 84 LEU A O 1
ATOM 682 N N . GLY A 1 85 ? -1.389 5.361 -8.137 1.00 90.94 85 GLY A N 1
ATOM 683 C CA . GLY A 1 85 ? -2.789 5.524 -7.715 1.00 90.94 85 GLY A CA 1
ATOM 684 C C . GLY A 1 85 ? -3.749 6.036 -8.793 1.00 90.94 85 GLY A C 1
ATOM 685 O O . GLY A 1 85 ? -4.917 6.271 -8.519 1.00 90.94 85 GLY A O 1
ATOM 686 N N . ARG A 1 86 ? -3.274 6.267 -10.022 1.00 92.88 86 ARG A N 1
ATOM 687 C CA . ARG A 1 86 ? -4.132 6.579 -11.178 1.00 92.88 86 ARG A CA 1
ATOM 688 C C . ARG A 1 86 ? -4.550 5.337 -11.964 1.00 92.88 86 ARG A C 1
ATOM 690 O O . ARG A 1 86 ? -5.242 5.489 -12.965 1.00 92.88 86 ARG A O 1
ATOM 697 N N . TYR A 1 87 ? -4.100 4.164 -11.538 1.00 94.31 87 TYR A N 1
ATOM 698 C CA . TYR A 1 87 ? -4.475 2.869 -12.085 1.00 94.31 87 TYR A CA 1
ATOM 699 C C . TYR A 1 87 ? -5.329 2.124 -11.053 1.00 94.31 87 TYR A C 1
ATOM 701 O O . TYR A 1 87 ? -5.147 2.370 -9.859 1.00 94.31 87 TYR A O 1
ATOM 709 N N . PRO A 1 88 ? -6.231 1.224 -11.480 1.00 93.56 88 PRO A N 1
ATOM 710 C CA . PRO A 1 88 ? -7.002 0.376 -10.577 1.00 93.56 88 PRO A CA 1
ATOM 711 C C . PRO A 1 88 ? -6.092 -0.738 -10.043 1.00 93.56 88 PRO A C 1
ATOM 713 O O . PRO A 1 88 ? -6.069 -1.852 -10.554 1.00 93.56 88 PRO A O 1
ATOM 716 N N . VAL A 1 89 ? -5.255 -0.407 -9.064 1.00 92.94 89 VAL A N 1
ATOM 717 C CA . VAL A 1 89 ? -4.252 -1.313 -8.493 1.00 92.94 89 VAL A CA 1
ATOM 718 C C . VAL A 1 89 ? -4.397 -1.421 -6.978 1.00 92.94 89 VAL A C 1
ATOM 720 O O . VAL A 1 89 ? -4.671 -0.431 -6.296 1.00 92.94 89 VAL A O 1
ATOM 723 N N . LEU A 1 90 ? -4.169 -2.624 -6.457 1.00 91.44 90 LEU A N 1
ATOM 724 C CA . LEU A 1 90 ? -4.148 -2.941 -5.031 1.00 91.44 90 LEU A CA 1
ATOM 725 C C . LEU A 1 90 ? -2.810 -3.559 -4.611 1.00 91.44 90 LEU A C 1
ATOM 727 O O . LEU A 1 90 ? -2.102 -4.162 -5.425 1.00 91.44 90 LEU A O 1
ATOM 731 N N . GLY A 1 91 ? -2.479 -3.427 -3.329 1.00 89.12 91 GLY A N 1
ATOM 732 C CA . GLY A 1 91 ? -1.328 -4.053 -2.689 1.00 89.12 91 GLY A CA 1
ATOM 733 C C . GLY A 1 91 ? -0.354 -3.041 -2.091 1.00 89.12 91 GLY A C 1
ATOM 734 O O . GLY A 1 91 ? -0.756 -2.148 -1.349 1.00 89.12 91 GLY A O 1
ATOM 735 N N . GLY A 1 92 ? 0.941 -3.178 -2.363 1.00 89.25 92 GLY A N 1
ATOM 736 C CA . GLY A 1 92 ? 1.946 -2.363 -1.692 1.00 89.25 92 GLY A CA 1
ATOM 737 C C . GLY A 1 92 ? 3.375 -2.550 -2.175 1.00 89.25 92 GLY A C 1
ATOM 738 O O . GLY A 1 92 ? 3.681 -3.413 -3.002 1.00 89.25 92 GLY A O 1
ATOM 739 N N . LEU A 1 93 ? 4.250 -1.697 -1.648 1.00 89.31 93 LEU A N 1
ATOM 740 C CA . LEU A 1 93 ? 5.680 -1.658 -1.927 1.00 89.31 93 LEU A CA 1
ATOM 741 C C . LEU A 1 93 ? 6.447 -1.384 -0.633 1.00 89.31 93 LEU A C 1
ATOM 743 O O . LEU A 1 93 ? 6.043 -0.537 0.164 1.00 89.31 93 LEU A O 1
ATOM 747 N N . ALA A 1 94 ? 7.592 -2.036 -0.476 1.00 88.19 94 ALA A N 1
ATOM 748 C CA . ALA A 1 94 ? 8.627 -1.636 0.464 1.00 88.19 94 ALA A CA 1
ATOM 749 C C . ALA A 1 94 ? 9.948 -1.517 -0.300 1.00 88.19 94 ALA A C 1
ATOM 751 O O . ALA A 1 94 ? 10.382 -2.451 -0.971 1.00 88.19 94 ALA A O 1
ATOM 752 N N . ILE A 1 95 ? 10.559 -0.340 -0.238 1.00 90.31 95 ILE A N 1
ATOM 753 C CA . ILE A 1 95 ? 11.803 -0.008 -0.922 1.00 90.31 95 ILE A CA 1
ATOM 754 C C . ILE A 1 95 ? 12.830 0.320 0.148 1.00 90.31 95 ILE A C 1
ATOM 756 O O . ILE A 1 95 ? 12.605 1.201 0.973 1.00 90.31 95 ILE A O 1
ATOM 760 N N . ARG A 1 96 ? 13.954 -0.385 0.137 1.00 90.00 96 ARG A N 1
ATOM 761 C CA . ARG A 1 96 ? 15.081 -0.151 1.036 1.00 90.00 96 ARG A CA 1
ATOM 762 C C . ARG A 1 96 ? 16.299 0.211 0.209 1.00 90.00 96 ARG A C 1
ATOM 764 O O . ARG A 1 96 ? 16.682 -0.547 -0.682 1.00 90.00 96 ARG A O 1
ATOM 771 N N . TRP A 1 97 ? 16.895 1.350 0.518 1.00 90.44 97 TRP A N 1
ATOM 772 C CA . TRP A 1 97 ? 18.178 1.746 -0.035 1.00 90.44 97 TRP A CA 1
ATOM 773 C C . TRP A 1 97 ? 19.285 1.428 0.959 1.00 90.44 97 TRP A C 1
ATOM 775 O O . TRP A 1 97 ? 19.158 1.695 2.155 1.00 90.44 97 TRP A O 1
ATOM 785 N N . GLU A 1 98 ? 20.350 0.848 0.427 1.00 88.62 98 GLU A N 1
ATOM 786 C CA . GLU A 1 98 ? 21.617 0.597 1.102 1.00 88.62 98 GLU A CA 1
ATOM 787 C C . GLU A 1 98 ? 22.745 1.197 0.248 1.00 88.62 98 GLU A C 1
ATOM 789 O O . GLU A 1 98 ? 22.533 1.532 -0.923 1.00 88.62 98 GLU A O 1
ATOM 794 N N . GLU A 1 99 ? 23.958 1.266 0.800 1.00 83.69 99 GLU A N 1
ATOM 795 C CA . GLU A 1 99 ? 25.127 1.958 0.231 1.00 83.69 99 GLU A CA 1
ATOM 796 C C . GLU A 1 99 ? 25.309 1.793 -1.294 1.00 83.69 99 GLU A C 1
ATOM 798 O O . GLU A 1 99 ? 25.625 2.757 -1.991 1.00 83.69 99 GLU A O 1
ATOM 803 N N . ASN A 1 100 ? 25.082 0.588 -1.835 1.00 85.19 100 ASN A N 1
ATOM 804 C CA . ASN A 1 100 ? 25.321 0.272 -3.250 1.00 85.19 100 ASN A CA 1
ATOM 805 C C . ASN A 1 100 ? 24.134 -0.381 -3.980 1.00 85.19 100 ASN A C 1
ATOM 807 O O . ASN A 1 100 ? 24.254 -0.745 -5.157 1.00 85.19 100 ASN A O 1
ATOM 811 N N . ALA A 1 101 ? 22.993 -0.560 -3.313 1.00 93.38 101 ALA A N 1
ATOM 812 C CA . ALA A 1 101 ? 21.869 -1.300 -3.873 1.00 93.38 101 ALA A CA 1
ATOM 813 C C . ALA A 1 101 ? 20.522 -0.778 -3.376 1.00 93.38 101 ALA A C 1
ATOM 815 O O . ALA A 1 101 ? 20.400 -0.233 -2.283 1.00 93.38 101 ALA A O 1
ATOM 816 N N . VAL A 1 102 ? 19.493 -1.002 -4.188 1.00 94.06 102 VAL A N 1
ATOM 817 C CA . VAL A 1 102 ? 18.100 -0.822 -3.791 1.00 94.06 102 VAL A CA 1
ATOM 818 C C . VAL A 1 102 ? 17.384 -2.167 -3.832 1.00 94.06 102 VAL A C 1
ATOM 820 O O . VAL A 1 102 ? 17.505 -2.932 -4.792 1.00 94.06 102 VAL A O 1
ATOM 823 N N . PHE A 1 103 ? 16.641 -2.447 -2.771 1.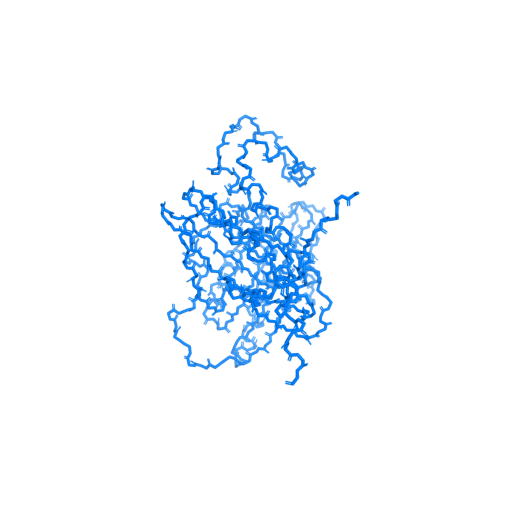00 92.75 103 PHE A N 1
ATOM 824 C CA . PHE A 1 103 ? 15.858 -3.657 -2.577 1.00 92.75 103 PHE A CA 1
ATOM 825 C C . PHE A 1 103 ? 14.380 -3.292 -2.609 1.00 92.75 103 PHE A C 1
ATOM 827 O O . PHE A 1 103 ? 13.953 -2.407 -1.872 1.00 92.75 103 PHE A O 1
ATOM 834 N N . ILE A 1 104 ? 13.606 -3.954 -3.467 1.00 92.69 104 ILE A N 1
ATOM 835 C CA . ILE A 1 104 ? 12.180 -3.674 -3.647 1.00 92.69 104 ILE A CA 1
ATOM 836 C C . ILE A 1 104 ? 11.374 -4.946 -3.409 1.00 92.69 104 ILE A C 1
ATOM 838 O O . ILE A 1 104 ? 11.446 -5.896 -4.192 1.00 92.69 104 ILE A O 1
ATOM 842 N N . ASP A 1 105 ? 10.572 -4.930 -2.354 1.00 88.62 105 ASP A N 1
ATOM 843 C CA . ASP A 1 105 ? 9.493 -5.878 -2.109 1.00 88.62 105 ASP A CA 1
ATOM 844 C C . ASP A 1 105 ? 8.183 -5.290 -2.641 1.00 88.62 105 ASP A C 1
ATOM 846 O O . ASP A 1 105 ? 7.898 -4.105 -2.466 1.00 88.62 105 ASP A O 1
ATOM 850 N N . SER A 1 106 ? 7.394 -6.101 -3.347 1.00 89.12 106 SER A N 1
ATOM 851 C CA . SER A 1 106 ? 6.197 -5.617 -4.040 1.00 89.12 106 SER A CA 1
ATOM 852 C C . SER A 1 106 ? 5.119 -6.682 -4.182 1.00 89.12 106 SER A C 1
ATOM 854 O O . SER A 1 106 ? 5.398 -7.872 -4.317 1.00 89.12 106 SER A O 1
ATOM 856 N N . SER A 1 107 ? 3.878 -6.212 -4.161 1.00 89.19 107 SER A N 1
ATOM 857 C CA . SER A 1 107 ? 2.658 -6.946 -4.469 1.00 89.19 107 SER A CA 1
ATOM 858 C C . SER A 1 107 ? 1.766 -5.928 -5.150 1.00 89.19 107 SER A C 1
ATOM 860 O O . SER A 1 107 ? 1.210 -5.057 -4.488 1.00 89.19 107 SER A O 1
ATOM 862 N N . LEU A 1 108 ? 1.743 -5.952 -6.477 1.00 91.62 108 LEU A N 1
ATOM 863 C CA . LEU A 1 108 ? 0.956 -5.033 -7.286 1.00 91.62 108 LEU A CA 1
ATOM 864 C C . LEU A 1 108 ? -0.056 -5.859 -8.064 1.00 91.62 108 LEU A C 1
ATOM 866 O O . LEU A 1 108 ? 0.338 -6.663 -8.904 1.00 91.62 108 LEU A O 1
ATOM 870 N N . ASN A 1 109 ? -1.332 -5.667 -7.757 1.00 91.44 109 ASN A N 1
ATOM 871 C CA . ASN A 1 109 ? -2.449 -6.389 -8.351 1.00 91.44 109 ASN A CA 1
ATOM 872 C C . ASN A 1 109 ? -3.272 -5.392 -9.165 1.00 91.44 109 ASN A C 1
ATOM 874 O O . ASN A 1 109 ? -4.081 -4.660 -8.595 1.00 91.44 109 ASN A O 1
ATOM 878 N N . LEU A 1 110 ? -2.988 -5.302 -10.463 1.00 93.69 110 LEU A N 1
ATOM 879 C CA . LEU A 1 110 ? -3.731 -4.495 -11.425 1.00 93.69 110 LEU A CA 1
ATOM 880 C C . LEU A 1 110 ? -5.051 -5.193 -11.751 1.00 93.69 110 LEU A C 1
ATOM 882 O O . LEU A 1 110 ? -5.072 -6.400 -11.945 1.00 93.69 110 LEU A O 1
ATOM 886 N N . GLN A 1 111 ? -6.126 -4.420 -11.814 1.00 91.88 111 GLN A N 1
ATOM 887 C CA . GLN A 1 111 ? -7.504 -4.916 -11.880 1.00 91.88 111 GLN A CA 1
ATOM 888 C C . GLN A 1 111 ? -8.166 -4.586 -13.231 1.00 91.88 111 GLN A C 1
ATOM 890 O O . GLN A 1 111 ? -9.388 -4.581 -13.355 1.00 91.88 111 GLN A O 1
ATOM 895 N N . ASP A 1 112 ? -7.343 -4.228 -14.222 1.00 91.31 112 ASP A N 1
ATOM 896 C CA . ASP A 1 112 ? -7.739 -3.951 -15.603 1.00 91.31 112 ASP A CA 1
ATOM 897 C C . ASP A 1 112 ? -6.590 -4.320 -16.553 1.00 91.31 112 ASP A C 1
ATOM 899 O O . ASP A 1 112 ? -5.597 -3.589 -16.691 1.00 91.31 112 ASP A O 1
ATOM 903 N N . ASP A 1 113 ? -6.744 -5.454 -17.234 1.00 91.19 113 ASP A N 1
ATOM 904 C CA . ASP A 1 113 ? 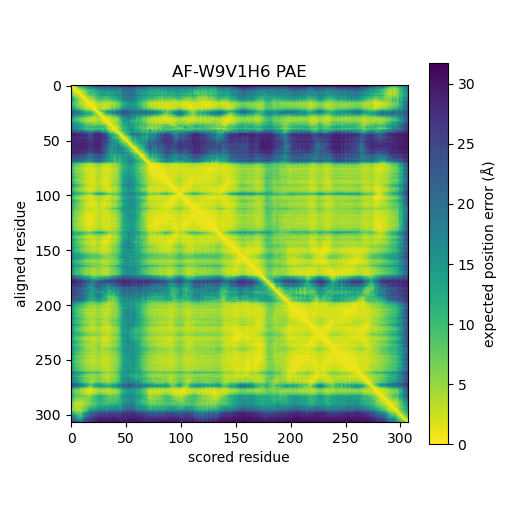-5.764 -6.003 -18.172 1.00 91.19 113 ASP A CA 1
ATOM 905 C C . ASP A 1 113 ? -5.439 -5.045 -19.326 1.00 91.19 113 ASP A C 1
ATOM 907 O O . ASP A 1 113 ? -4.301 -5.025 -19.816 1.00 91.19 113 ASP A O 1
ATOM 911 N N . ASN A 1 114 ? -6.381 -4.182 -19.726 1.00 92.38 114 ASN A N 1
ATOM 912 C CA . ASN A 1 114 ? -6.177 -3.226 -20.819 1.00 92.38 114 ASN A CA 1
ATOM 913 C C . ASN A 1 114 ? -5.126 -2.163 -20.474 1.00 92.38 114 ASN A C 1
ATOM 915 O O . ASN A 1 114 ? -4.544 -1.540 -21.366 1.00 92.38 114 ASN A O 1
ATOM 919 N N . LEU A 1 115 ? -4.850 -1.962 -19.182 1.00 93.31 115 LEU A N 1
ATOM 920 C CA . LEU A 1 115 ? -3.873 -0.996 -18.690 1.00 93.31 115 LEU A CA 1
ATOM 921 C C . LEU A 1 115 ? -2.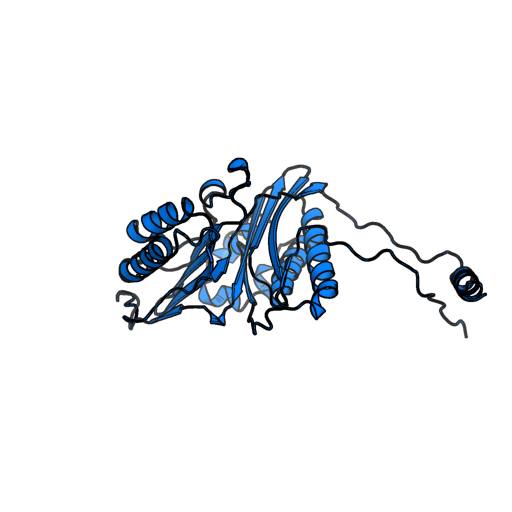491 -1.610 -18.436 1.00 93.31 115 LEU A C 1
ATOM 923 O O . LEU A 1 115 ? -1.573 -0.872 -18.073 1.00 93.31 115 LEU A O 1
ATOM 927 N N . THR A 1 116 ? -2.300 -2.914 -18.679 1.00 93.12 116 THR A N 1
ATOM 928 C CA . THR A 1 116 ? -1.056 -3.649 -18.373 1.00 93.12 116 THR A CA 1
ATOM 929 C C . THR A 1 116 ? 0.201 -2.946 -18.881 1.00 93.12 116 THR A C 1
ATOM 931 O O . THR A 1 116 ? 1.161 -2.767 -18.130 1.00 93.12 116 THR A O 1
ATOM 934 N N . LEU A 1 117 ? 0.212 -2.517 -20.149 1.00 93.44 117 LEU A N 1
ATOM 935 C CA . LEU A 1 117 ? 1.379 -1.865 -20.752 1.00 93.44 117 LEU A CA 1
ATOM 936 C C . LEU A 1 117 ? 1.691 -0.523 -20.072 1.00 93.44 117 LEU A C 1
ATOM 938 O O . LEU A 1 117 ? 2.827 -0.273 -19.668 1.00 93.44 117 LEU A O 1
ATOM 942 N N . ALA A 1 118 ? 0.674 0.325 -19.911 1.00 95.31 118 ALA A N 1
ATOM 943 C CA . ALA A 1 118 ? 0.821 1.645 -19.304 1.00 95.31 118 ALA A CA 1
ATOM 944 C C . ALA A 1 118 ? 1.223 1.551 -17.823 1.00 95.31 118 ALA A C 1
ATOM 946 O O . ALA A 1 118 ? 2.062 2.319 -17.343 1.00 95.31 118 ALA A O 1
ATOM 947 N N . PHE A 1 119 ? 0.664 0.579 -17.102 1.00 95.88 119 PHE A N 1
ATOM 948 C CA . PHE A 1 119 ? 1.010 0.332 -15.711 1.00 95.88 119 PHE A CA 1
ATOM 949 C C . PHE A 1 119 ? 2.436 -0.214 -15.572 1.00 95.88 119 PHE A C 1
ATOM 951 O O . PHE A 1 119 ? 3.202 0.295 -14.754 1.00 95.88 119 PHE A O 1
ATOM 958 N N . THR A 1 120 ? 2.842 -1.151 -16.434 1.00 95.62 120 THR A N 1
ATOM 959 C CA . THR A 1 120 ? 4.225 -1.656 -16.506 1.00 95.62 120 THR A CA 1
ATOM 960 C C . THR A 1 120 ? 5.224 -0.514 -16.699 1.00 95.62 120 THR A C 1
ATOM 962 O O . THR A 1 120 ? 6.220 -0.435 -15.982 1.00 95.62 120 THR A O 1
ATOM 965 N N . GLN A 1 121 ? 4.929 0.430 -17.594 1.00 95.12 121 GLN A N 1
ATOM 966 C CA . GLN A 1 121 ? 5.752 1.624 -17.813 1.00 95.12 121 GLN A CA 1
ATOM 967 C C . GLN A 1 121 ? 5.836 2.530 -16.583 1.00 95.12 121 GLN A C 1
ATOM 969 O O . GLN A 1 121 ? 6.911 3.034 -16.242 1.00 95.12 121 GLN A O 1
ATOM 974 N N . ALA A 1 122 ? 4.711 2.740 -15.895 1.00 96.62 122 ALA A N 1
ATOM 975 C CA . ALA A 1 122 ? 4.671 3.536 -14.672 1.00 96.62 122 ALA A CA 1
ATOM 976 C C . ALA A 1 122 ? 5.506 2.892 -13.551 1.00 96.62 122 ALA A C 1
ATOM 978 O O . ALA A 1 122 ? 6.297 3.579 -12.900 1.00 96.62 122 ALA A O 1
ATOM 979 N N . VAL A 1 123 ? 5.387 1.574 -13.381 1.00 96.75 123 VAL A N 1
ATOM 980 C CA . VAL A 1 123 ? 6.177 0.782 -12.432 1.00 96.75 123 VAL A CA 1
ATOM 981 C C . VAL A 1 123 ? 7.665 0.845 -12.775 1.00 96.75 123 VAL A C 1
ATOM 983 O O . VAL A 1 123 ? 8.478 1.162 -11.909 1.00 96.75 123 VAL A O 1
ATOM 986 N N . ASN A 1 124 ? 8.039 0.631 -14.037 1.00 95.88 124 ASN A N 1
ATOM 987 C CA . ASN A 1 124 ? 9.435 0.693 -14.473 1.00 95.88 124 ASN A CA 1
ATOM 988 C C . ASN A 1 124 ? 10.045 2.082 -14.270 1.00 95.88 124 ASN A C 1
ATOM 990 O O . ASN A 1 124 ? 11.184 2.205 -13.818 1.00 95.88 124 ASN A O 1
ATOM 994 N N . THR A 1 125 ? 9.276 3.134 -14.554 1.00 95.38 125 THR A N 1
ATOM 995 C CA . THR A 1 125 ? 9.679 4.521 -14.292 1.00 95.38 125 THR A CA 1
ATOM 996 C C . THR A 1 125 ? 9.949 4.736 -12.806 1.00 95.38 125 THR A C 1
ATOM 998 O O . THR A 1 125 ? 10.988 5.290 -12.452 1.00 95.38 125 THR A O 1
ATOM 1001 N N . MET A 1 126 ? 9.054 4.259 -11.936 1.00 96.25 126 MET A N 1
ATOM 1002 C CA . MET A 1 126 ? 9.223 4.340 -10.485 1.00 96.25 126 MET A CA 1
ATOM 1003 C C . MET A 1 126 ? 10.482 3.602 -10.016 1.00 96.25 126 MET A C 1
ATOM 1005 O O . MET A 1 126 ? 11.286 4.185 -9.289 1.00 96.25 126 MET A O 1
ATOM 1009 N N . VAL A 1 127 ? 10.716 2.373 -10.491 1.00 96.12 127 VAL A N 1
ATOM 1010 C CA . VAL A 1 127 ? 11.915 1.588 -10.148 1.00 96.12 127 VAL A CA 1
ATOM 1011 C C . VAL A 1 127 ? 13.188 2.300 -10.607 1.00 96.12 127 VAL A C 1
ATOM 1013 O O . VAL A 1 127 ? 14.140 2.420 -9.840 1.00 96.12 127 VAL A O 1
ATOM 1016 N N . ASN A 1 128 ? 13.218 2.824 -11.833 1.00 95.06 128 ASN A N 1
ATOM 1017 C CA . ASN A 1 128 ? 14.379 3.555 -12.342 1.00 95.06 128 ASN A CA 1
ATOM 1018 C C . ASN A 1 128 ? 14.653 4.840 -11.550 1.00 95.06 128 ASN A C 1
ATOM 1020 O O . ASN A 1 128 ? 15.809 5.148 -11.271 1.00 95.06 128 ASN A O 1
ATOM 1024 N N . LEU A 1 129 ? 13.606 5.562 -11.143 1.00 94.44 129 LEU A N 1
ATOM 1025 C CA . LEU A 1 129 ? 13.749 6.730 -10.278 1.00 94.44 129 LEU A CA 1
ATOM 1026 C C . LEU A 1 129 ? 14.258 6.345 -8.889 1.00 94.44 129 LEU A C 1
ATOM 1028 O O . LEU A 1 129 ? 15.136 7.033 -8.383 1.00 94.44 129 LEU A O 1
ATOM 1032 N N . ALA A 1 130 ? 13.777 5.241 -8.309 1.00 94.06 130 ALA A N 1
ATOM 1033 C CA . ALA A 1 130 ? 14.275 4.724 -7.035 1.00 94.06 130 ALA A CA 1
ATOM 1034 C C . ALA A 1 130 ? 15.770 4.377 -7.112 1.00 94.06 130 ALA A C 1
ATOM 1036 O O . ALA A 1 130 ? 16.533 4.748 -6.225 1.00 94.06 130 ALA A O 1
ATOM 1037 N N . ARG A 1 131 ? 16.215 3.736 -8.199 1.00 94.44 131 ARG A N 1
ATOM 1038 C CA . ARG A 1 131 ? 17.631 3.392 -8.432 1.00 94.44 131 ARG A CA 1
ATOM 1039 C C . ARG A 1 131 ? 18.546 4.613 -8.537 1.00 94.44 131 ARG A C 1
ATOM 1041 O O . ARG A 1 131 ? 19.740 4.481 -8.297 1.00 94.44 131 ARG A O 1
ATOM 1048 N N . ALA A 1 132 ? 18.010 5.778 -8.890 1.00 92.19 132 ALA A N 1
ATOM 1049 C CA . ALA A 1 132 ? 18.767 7.025 -8.986 1.00 92.19 132 ALA A CA 1
ATOM 1050 C C . ALA A 1 132 ? 18.893 7.777 -7.648 1.00 92.19 132 ALA A C 1
ATOM 1052 O O . ALA A 1 132 ? 19.489 8.855 -7.604 1.00 92.19 132 ALA A O 1
ATOM 1053 N N . ILE A 1 133 ? 18.323 7.248 -6.561 1.00 88.81 133 ILE A N 1
ATOM 1054 C CA . ILE A 1 133 ? 18.414 7.833 -5.221 1.00 88.81 133 ILE A CA 1
ATOM 1055 C C . ILE A 1 133 ? 19.589 7.189 -4.484 1.00 88.81 133 ILE A C 1
ATOM 1057 O O . ILE A 1 133 ? 19.636 5.974 -4.325 1.00 88.81 133 ILE A O 1
ATOM 1061 N N . HIS A 1 134 ? 20.522 8.019 -4.017 1.00 85.44 134 HIS A N 1
ATOM 1062 C CA . HIS A 1 134 ? 21.718 7.594 -3.288 1.00 85.44 134 HIS A CA 1
ATOM 1063 C C . HIS A 1 134 ? 21.624 8.060 -1.834 1.00 85.44 134 HIS A C 1
ATOM 1065 O O . HIS A 1 134 ? 22.032 9.174 -1.507 1.00 85.44 134 HIS A O 1
ATOM 1071 N N . ARG A 1 135 ? 21.024 7.230 -0.984 1.00 80.25 135 ARG A N 1
ATOM 1072 C CA . ARG A 1 135 ? 20.916 7.425 0.469 1.00 80.25 135 ARG A CA 1
ATOM 1073 C C . ARG A 1 135 ? 20.662 6.074 1.128 1.00 80.25 135 ARG A C 1
ATOM 1075 O O . ARG A 1 135 ? 20.180 5.184 0.442 1.00 80.25 135 ARG A O 1
ATOM 1082 N N . ASP A 1 136 ? 20.869 5.965 2.430 1.00 81.19 136 ASP A N 1
ATOM 1083 C CA . ASP A 1 136 ? 20.285 4.870 3.207 1.00 81.19 136 ASP A CA 1
ATOM 1084 C C . ASP A 1 136 ? 18.873 5.264 3.650 1.00 81.19 136 ASP A C 1
ATOM 1086 O O . ASP A 1 136 ? 18.622 6.432 3.957 1.00 81.19 136 ASP A O 1
ATOM 1090 N N . GLY A 1 137 ? 17.939 4.314 3.659 1.00 81.31 137 GLY A N 1
ATOM 1091 C CA . GLY A 1 137 ? 16.579 4.570 4.134 1.00 81.31 137 GLY A CA 1
ATOM 1092 C C . GLY A 1 137 ? 15.561 3.533 3.678 1.00 81.31 137 GLY A C 1
ATOM 1093 O O . GLY A 1 137 ? 15.859 2.643 2.878 1.00 81.31 137 GLY A O 1
ATOM 1094 N N . VAL A 1 138 ? 14.334 3.660 4.182 1.00 83.19 138 VAL A N 1
ATOM 1095 C CA . VAL A 1 138 ? 13.206 2.794 3.821 1.00 83.19 138 VAL A CA 1
ATOM 1096 C C . VAL A 1 138 ? 12.010 3.649 3.414 1.00 83.19 138 VAL A C 1
ATOM 1098 O O . VAL A 1 138 ? 11.700 4.656 4.041 1.00 83.19 138 VAL A O 1
ATOM 1101 N N . PHE A 1 139 ? 11.320 3.234 2.358 1.00 84.88 139 PHE A N 1
ATOM 1102 C CA . PHE A 1 139 ? 10.068 3.818 1.906 1.00 84.88 139 PHE A CA 1
ATOM 1103 C C . PHE A 1 139 ? 9.023 2.722 1.753 1.00 84.88 139 PHE A C 1
ATOM 1105 O O . PHE A 1 139 ? 9.242 1.745 1.039 1.00 84.88 139 PHE A O 1
ATOM 1112 N N . LYS A 1 140 ? 7.871 2.896 2.392 1.00 85.50 140 LYS A N 1
ATOM 1113 C CA . LYS A 1 140 ? 6.743 1.972 2.292 1.00 85.50 140 LYS A CA 1
ATOM 1114 C C . LYS A 1 140 ? 5.564 2.677 1.645 1.00 85.50 140 LYS A C 1
ATOM 1116 O O . LYS A 1 140 ? 5.316 3.857 1.902 1.00 85.50 140 LYS A O 1
ATOM 1121 N N . CYS A 1 141 ? 4.813 1.954 0.822 1.00 86.62 141 CYS A N 1
ATOM 1122 C CA . CYS A 1 141 ? 3.503 2.406 0.388 1.00 86.62 141 CYS A CA 1
ATOM 1123 C C . CYS A 1 141 ? 2.487 1.272 0.301 1.00 86.62 141 CYS A C 1
ATOM 1125 O O . CYS A 1 141 ? 2.814 0.137 -0.029 1.00 86.62 141 CYS A O 1
ATOM 1127 N N . CYS A 1 142 ? 1.238 1.635 0.534 1.00 88.06 142 CYS A N 1
ATOM 1128 C CA . CYS A 1 142 ? 0.053 0.806 0.438 1.00 88.06 142 CYS A CA 1
ATOM 1129 C C . CYS A 1 142 ? -0.866 1.394 -0.636 1.00 88.06 142 CYS A C 1
ATOM 1131 O O . CYS A 1 142 ? -1.034 2.614 -0.708 1.00 88.06 142 CYS A O 1
ATOM 1133 N N . LEU A 1 143 ? -1.463 0.533 -1.451 1.00 90.75 143 LEU A N 1
ATOM 1134 C CA . LEU A 1 143 ? -2.451 0.867 -2.467 1.00 90.75 143 LEU A CA 1
ATOM 1135 C C . LEU A 1 143 ? -3.721 0.086 -2.139 1.00 90.75 143 LEU A C 1
ATOM 1137 O O . LEU A 1 143 ? -3.705 -1.141 -2.136 1.00 90.75 143 LEU A O 1
ATOM 1141 N N . PHE A 1 144 ? -4.806 0.786 -1.831 1.00 89.81 144 PHE A N 1
ATOM 1142 C CA . PHE A 1 144 ? -6.063 0.155 -1.424 1.00 89.81 144 PHE A CA 1
ATOM 1143 C C . PHE A 1 144 ? -7.264 0.806 -2.105 1.00 89.81 144 PHE A C 1
ATOM 1145 O O . PHE A 1 144 ? -7.198 1.953 -2.552 1.00 89.81 144 PHE A O 1
ATOM 1152 N N . ASN A 1 145 ? -8.381 0.079 -2.146 1.00 91.69 145 ASN A N 1
ATOM 1153 C CA . ASN A 1 145 ? -9.637 0.587 -2.678 1.00 91.69 145 ASN A CA 1
ATOM 1154 C C . ASN A 1 145 ? -10.303 1.526 -1.664 1.00 91.69 145 ASN A C 1
ATOM 1156 O O . ASN A 1 145 ? -10.813 1.086 -0.630 1.00 91.69 145 ASN A O 1
ATOM 1160 N N . ALA A 1 146 ? -10.355 2.820 -1.969 1.00 88.44 146 ALA A N 1
ATOM 1161 C CA . ALA A 1 146 ? -10.967 3.826 -1.110 1.00 88.44 146 ALA A CA 1
ATOM 1162 C C . ALA A 1 146 ? -12.442 3.533 -0.812 1.00 88.44 146 ALA A C 1
ATOM 1164 O O . ALA A 1 146 ? -12.904 3.832 0.291 1.00 88.44 146 ALA A O 1
ATOM 1165 N N . LYS A 1 147 ? -13.157 2.878 -1.737 1.00 89.44 147 LYS A N 1
ATOM 1166 C CA . LYS A 1 147 ? -14.572 2.501 -1.573 1.00 89.44 147 LYS A CA 1
ATOM 1167 C C . LYS A 1 147 ? -14.806 1.511 -0.430 1.00 89.44 147 LYS A C 1
ATOM 1169 O O . LYS A 1 147 ? -15.900 1.476 0.128 1.00 89.44 147 LYS A O 1
ATOM 1174 N N . ASN A 1 148 ? -13.781 0.752 -0.039 1.00 89.81 148 ASN A N 1
ATOM 1175 C CA . ASN A 1 148 ? -13.854 -0.194 1.076 1.00 89.81 148 ASN A CA 1
ATOM 1176 C C . ASN A 1 148 ? -13.588 0.462 2.440 1.00 89.81 148 ASN A C 1
ATOM 1178 O O . ASN A 1 148 ? -13.729 -0.195 3.472 1.00 89.81 148 ASN A O 1
ATOM 1182 N N . THR A 1 149 ? -13.247 1.756 2.469 1.00 92.50 149 THR A N 1
ATOM 1183 C CA . THR A 1 149 ? -12.952 2.476 3.711 1.00 92.50 149 THR A CA 1
ATOM 1184 C C . THR A 1 149 ? -14.172 2.515 4.625 1.00 92.50 149 THR A C 1
ATOM 1186 O O . THR A 1 149 ? -15.269 2.920 4.231 1.00 92.50 149 THR A O 1
ATOM 1189 N N . ARG A 1 150 ? -13.983 2.134 5.890 1.00 95.56 150 ARG A N 1
ATOM 1190 C CA . ARG A 1 150 ? -15.009 2.275 6.927 1.00 95.56 150 ARG A CA 1
ATOM 1191 C C . ARG A 1 150 ? -14.832 3.594 7.654 1.00 95.56 150 ARG A C 1
ATOM 1193 O O . ARG A 1 150 ? -13.736 3.920 8.095 1.00 95.56 150 ARG A O 1
ATOM 1200 N N . HIS A 1 151 ? -15.921 4.344 7.778 1.00 96.00 151 HIS A N 1
ATOM 1201 C CA . HIS A 1 151 ? -15.930 5.661 8.403 1.00 96.00 151 HIS A CA 1
ATOM 1202 C C . HIS A 1 151 ? -16.748 5.626 9.687 1.00 96.00 151 HIS A C 1
ATOM 1204 O O . HIS A 1 151 ? -17.941 5.326 9.660 1.00 96.00 151 HIS A O 1
ATOM 1210 N N . ILE A 1 152 ? -16.117 5.989 10.798 1.00 97.25 152 ILE A N 1
ATOM 1211 C CA . ILE A 1 152 ? -16.754 6.083 12.109 1.00 97.25 152 ILE A CA 1
ATOM 1212 C C . ILE A 1 152 ? -16.646 7.532 12.567 1.00 97.25 152 ILE A C 1
ATOM 1214 O O . ILE A 1 152 ? -15.592 8.157 12.461 1.00 97.25 152 ILE A O 1
ATOM 1218 N N . ARG A 1 153 ? -17.759 8.094 13.035 1.00 96.56 153 ARG A N 1
ATOM 1219 C CA . ARG A 1 153 ? -17.833 9.482 13.493 1.00 96.56 153 ARG A CA 1
ATOM 1220 C C . ARG A 1 153 ? -18.105 9.531 14.984 1.00 96.56 153 ARG A C 1
ATOM 1222 O O . ARG A 1 153 ? -18.810 8.681 15.519 1.00 96.56 153 ARG A O 1
ATOM 1229 N N . ARG A 1 154 ? -17.578 10.569 15.620 1.00 95.62 154 ARG A N 1
ATOM 1230 C CA . ARG A 1 154 ? -17.870 10.945 17.005 1.00 95.62 154 ARG A CA 1
ATOM 1231 C C . ARG A 1 154 ? -18.186 12.438 17.075 1.00 95.62 154 ARG A C 1
ATOM 1233 O O . ARG A 1 154 ? -17.824 13.180 16.161 1.00 95.62 154 ARG A O 1
ATOM 1240 N N . ALA A 1 155 ? -18.887 12.874 18.120 1.00 94.75 155 ALA A N 1
ATOM 1241 C CA . ALA A 1 155 ? -19.315 14.268 18.246 1.00 94.75 155 ALA A CA 1
ATOM 1242 C C . ALA A 1 155 ? -18.147 15.205 18.594 1.00 94.75 155 ALA A C 1
ATOM 1244 O O . ALA A 1 155 ? -18.047 16.297 18.035 1.00 94.75 155 ALA A O 1
ATOM 1245 N N . SER A 1 156 ? -17.245 14.764 19.471 1.00 94.06 156 SER A N 1
ATOM 1246 C CA . SER A 1 156 ? -16.073 15.518 19.912 1.00 94.06 156 SER A CA 1
ATOM 1247 C C . SER A 1 156 ? -14.843 14.623 20.076 1.00 94.06 156 SER A C 1
ATOM 1249 O O . SER A 1 156 ? -14.956 13.402 20.108 1.00 94.06 156 SER A O 1
ATOM 1251 N N . GLU A 1 157 ? -13.658 15.227 20.201 1.00 92.38 157 GLU A N 1
ATOM 1252 C CA . GLU A 1 157 ? -12.396 14.491 20.376 1.00 92.38 157 GLU A CA 1
ATOM 1253 C C . GLU A 1 157 ? -12.333 13.685 21.686 1.00 92.38 157 GLU A C 1
ATOM 1255 O O . GLU A 1 157 ? -11.636 12.676 21.752 1.00 92.38 157 GLU A O 1
ATOM 1260 N N . SER A 1 158 ? -13.090 14.095 22.707 1.00 91.56 158 SER A N 1
ATOM 1261 C CA . SER A 1 158 ? -13.189 13.387 23.989 1.00 91.56 158 SER A CA 1
ATOM 1262 C C . SER A 1 158 ? -14.101 12.159 23.958 1.00 91.56 158 SER A C 1
ATOM 1264 O O . SER A 1 158 ? -14.061 11.358 24.889 1.00 91.56 158 SER A O 1
ATOM 1266 N N . ASP A 1 159 ? -14.932 12.011 22.926 1.00 95.81 159 ASP A N 1
ATOM 1267 C CA . ASP A 1 159 ? -15.835 10.868 22.807 1.00 95.81 159 ASP A CA 1
ATOM 1268 C C . ASP A 1 159 ? -15.105 9.648 22.227 1.00 95.81 159 ASP A C 1
ATOM 1270 O O . ASP A 1 159 ? -14.170 9.768 21.432 1.00 95.81 159 ASP A O 1
ATOM 1274 N N . ALA A 1 160 ? -15.560 8.445 22.570 1.00 96.88 160 ALA A N 1
ATOM 1275 C CA . ALA A 1 160 ? -15.068 7.230 21.930 1.00 96.88 160 ALA A CA 1
ATOM 1276 C C . ALA A 1 160 ? -15.621 7.095 20.499 1.00 96.88 160 ALA A C 1
ATOM 1278 O O . ALA A 1 160 ? -16.743 7.514 20.198 1.00 96.88 160 ALA A O 1
ATOM 1279 N N . PHE A 1 161 ? -14.857 6.457 19.612 1.00 97.56 161 PHE A N 1
ATOM 1280 C CA . PHE A 1 161 ? -15.378 6.024 18.317 1.00 97.56 161 PHE A CA 1
ATOM 1281 C C . PHE A 1 161 ? -16.281 4.804 18.508 1.00 97.56 161 PHE A C 1
ATOM 1283 O O . PHE A 1 161 ? -15.807 3.737 18.882 1.00 97.56 161 PHE A O 1
ATOM 1290 N N . ILE A 1 162 ? -17.580 4.949 18.238 1.00 97.56 162 ILE A N 1
ATOM 1291 C CA . ILE A 1 162 ? -18.546 3.852 18.375 1.00 97.56 162 ILE A CA 1
ATOM 1292 C C . ILE A 1 162 ? -18.870 3.281 16.987 1.00 97.56 162 ILE A C 1
ATOM 1294 O O . ILE A 1 162 ? -19.531 3.963 16.196 1.00 97.56 162 ILE A O 1
ATOM 1298 N N . PRO A 1 163 ? -18.411 2.060 16.652 1.00 96.25 163 PRO A N 1
ATOM 1299 C CA . PRO A 1 163 ? -18.748 1.433 15.382 1.00 96.25 163 PRO A CA 1
ATOM 1300 C C . PRO A 1 163 ? -20.243 1.059 15.336 1.00 96.25 163 PRO A C 1
ATOM 1302 O O . PRO A 1 163 ? -20.795 0.598 16.339 1.00 96.25 163 PRO A O 1
ATOM 1305 N N . PRO A 1 164 ? -20.913 1.213 14.180 1.00 94.88 164 PRO A N 1
ATOM 1306 C CA . PRO A 1 164 ? -22.217 0.604 13.931 1.00 94.88 164 PRO A CA 1
ATOM 1307 C C . PRO A 1 164 ? -22.181 -0.917 14.133 1.00 94.88 164 PRO A C 1
ATOM 1309 O O . PRO A 1 164 ? -21.168 -1.559 13.861 1.00 94.88 164 PRO A O 1
ATOM 1312 N N . ALA A 1 165 ? -23.298 -1.501 14.572 1.00 91.75 165 ALA A N 1
ATOM 1313 C CA . ALA A 1 165 ? -23.377 -2.930 14.897 1.00 91.75 165 ALA A CA 1
ATOM 1314 C C . ALA A 1 165 ? -23.154 -3.860 13.686 1.00 91.75 165 ALA A C 1
ATOM 1316 O O . ALA A 1 165 ? -22.782 -5.017 13.856 1.00 91.75 165 ALA A O 1
ATOM 1317 N N . ASP A 1 166 ? -23.391 -3.363 12.474 1.00 93.31 166 ASP A N 1
ATOM 1318 C CA . ASP A 1 166 ? -23.238 -4.063 11.198 1.00 93.31 166 ASP A CA 1
ATOM 1319 C C . ASP A 1 166 ? -21.898 -3.772 10.500 1.00 93.31 166 ASP A C 1
ATOM 1321 O O . ASP A 1 166 ? -21.649 -4.274 9.401 1.00 93.31 166 ASP A O 1
ATOM 1325 N N . LEU A 1 167 ? -21.018 -2.972 11.116 1.00 95.50 167 LEU A N 1
ATOM 1326 C CA . LEU A 1 167 ? -19.732 -2.626 10.526 1.00 95.50 167 LEU A CA 1
ATOM 1327 C C . LEU A 1 167 ? -18.832 -3.862 10.454 1.00 95.50 167 LEU A C 1
ATOM 1329 O O . LEU A 1 167 ? -18.431 -4.435 11.466 1.00 95.50 167 LEU A O 1
ATOM 1333 N N . VAL A 1 168 ? -18.466 -4.230 9.227 1.00 94.69 168 VAL A N 1
ATOM 1334 C CA . VAL A 1 168 ? -17.563 -5.345 8.933 1.00 94.69 168 VAL A CA 1
ATOM 1335 C C . VAL A 1 168 ? -16.418 -4.906 8.027 1.00 94.69 168 VAL A C 1
ATOM 1337 O O . VAL A 1 168 ? -16.594 -4.100 7.103 1.00 94.69 168 VAL A O 1
ATOM 1340 N N . ILE A 1 169 ? -15.239 -5.469 8.279 1.00 94.75 169 ILE A N 1
ATOM 1341 C CA . ILE A 1 169 ? -14.085 -5.368 7.385 1.00 94.75 169 ILE A CA 1
ATOM 1342 C C . ILE A 1 169 ? -14.243 -6.455 6.311 1.00 94.75 169 ILE A C 1
ATOM 1344 O O . ILE A 1 169 ? -14.289 -7.636 6.666 1.00 94.75 169 ILE A O 1
ATOM 1348 N N . PRO A 1 170 ? -14.394 -6.090 5.025 1.00 92.75 170 PRO A N 1
ATOM 1349 C CA . PRO A 1 170 ? -14.483 -7.069 3.952 1.00 92.75 170 PRO A CA 1
ATOM 1350 C C . PRO A 1 170 ? -13.113 -7.710 3.703 1.00 92.75 170 PRO A C 1
ATOM 1352 O O . PRO A 1 170 ? -12.077 -7.075 3.896 1.00 92.75 170 PRO A O 1
ATOM 1355 N N . PHE A 1 171 ? -13.122 -8.960 3.255 1.00 93.62 171 PHE A N 1
ATOM 1356 C CA . PHE A 1 171 ? -11.936 -9.664 2.782 1.00 93.62 171 PHE A CA 1
ATOM 1357 C C . PHE A 1 171 ? -12.335 -10.688 1.720 1.00 93.62 171 PHE A C 1
ATOM 1359 O O . PHE A 1 171 ? -13.463 -11.187 1.717 1.00 93.62 171 PHE A O 1
ATOM 1366 N N . GLU A 1 172 ? -11.402 -10.997 0.833 1.00 91.25 172 GLU A N 1
ATOM 1367 C CA . GLU A 1 172 ? -11.543 -12.013 -0.203 1.00 91.25 172 GLU A CA 1
ATOM 1368 C C . GLU A 1 172 ? -10.945 -13.342 0.254 1.00 91.25 172 GLU A C 1
ATOM 1370 O O . GLU A 1 172 ? -10.128 -13.398 1.175 1.00 91.25 172 GLU A O 1
ATOM 1375 N N . VAL A 1 173 ? -11.347 -14.435 -0.393 1.00 91.50 173 VAL A N 1
ATOM 1376 C CA . VAL A 1 173 ? -10.847 -15.779 -0.095 1.00 91.50 173 VAL A CA 1
ATOM 1377 C C . VAL A 1 173 ? -10.319 -16.398 -1.377 1.00 91.50 173 VAL A C 1
ATOM 1379 O O . VAL A 1 173 ? -11.075 -16.625 -2.317 1.00 91.50 173 VAL A O 1
ATOM 1382 N N . MET A 1 174 ? -9.030 -16.722 -1.391 1.00 86.44 174 MET A N 1
ATOM 1383 C CA . MET A 1 174 ? -8.372 -17.422 -2.490 1.00 86.44 174 MET A CA 1
ATOM 1384 C C . MET A 1 174 ? -7.638 -18.650 -1.957 1.00 86.44 174 MET A C 1
ATOM 1386 O O . MET A 1 174 ? -6.944 -18.589 -0.951 1.00 86.44 174 MET A O 1
ATOM 1390 N N . GLN A 1 175 ? -7.762 -19.796 -2.624 1.00 80.06 175 GLN A N 1
ATOM 1391 C CA . GLN A 1 175 ? -7.006 -20.989 -2.242 1.00 80.06 175 GLN A CA 1
ATOM 1392 C C . GLN A 1 175 ? -5.594 -20.907 -2.838 1.00 80.06 175 GLN A C 1
ATOM 1394 O O . GLN A 1 175 ? -5.421 -21.108 -4.039 1.00 80.06 175 GLN A O 1
ATOM 1399 N N . ALA A 1 176 ? -4.576 -20.677 -2.006 1.00 73.94 176 ALA A N 1
ATOM 1400 C CA . ALA A 1 176 ? -3.181 -20.739 -2.445 1.00 73.94 176 ALA A CA 1
ATOM 1401 C C . ALA A 1 176 ? -2.548 -22.117 -2.132 1.00 73.94 176 ALA A C 1
ATOM 1403 O O . ALA A 1 176 ? -2.809 -22.685 -1.062 1.00 73.94 176 ALA A O 1
ATOM 1404 N N . PRO A 1 177 ? -1.691 -22.684 -3.007 1.00 68.31 177 PRO A N 1
ATOM 1405 C CA . PRO A 1 177 ? -1.075 -23.998 -2.792 1.00 68.31 177 PRO A CA 1
ATOM 1406 C C . PRO A 1 177 ? -0.290 -24.069 -1.475 1.00 68.31 177 PRO A C 1
ATOM 1408 O O . PRO A 1 177 ? 0.472 -23.164 -1.166 1.00 68.31 177 PRO A O 1
ATOM 1411 N N . LEU A 1 178 ? -0.417 -25.151 -0.699 1.00 58.59 178 LEU A N 1
ATOM 1412 C CA . LEU A 1 178 ? 0.287 -25.320 0.592 1.00 58.59 178 LEU A CA 1
ATOM 1413 C C . LEU A 1 178 ? 1.822 -25.441 0.468 1.00 58.59 178 LEU A C 1
ATOM 1415 O O . LEU A 1 178 ? 2.517 -25.385 1.476 1.00 58.59 178 LEU A O 1
ATOM 1419 N N . SER A 1 179 ? 2.353 -25.626 -0.746 1.00 53.28 179 SER A N 1
ATOM 1420 C CA . SER A 1 179 ? 3.769 -25.921 -1.035 1.00 53.28 179 SER A CA 1
ATOM 1421 C C . SER A 1 179 ? 4.717 -24.714 -0.900 1.00 53.28 179 SER A C 1
ATOM 1423 O O . SER A 1 179 ? 5.791 -24.693 -1.504 1.00 53.28 179 SER A O 1
ATOM 1425 N N . GLU A 1 180 ? 4.340 -23.690 -0.148 1.00 53.81 180 GLU A N 1
ATOM 1426 C CA . GLU A 1 180 ? 5.133 -22.472 -0.034 1.00 53.81 180 GLU A CA 1
ATOM 1427 C C . GLU A 1 180 ? 6.061 -22.519 1.175 1.00 53.81 180 GLU A C 1
ATOM 1429 O O . GLU A 1 180 ? 5.669 -22.834 2.299 1.00 53.81 180 GLU A O 1
ATOM 1434 N N . ASP A 1 181 ? 7.329 -22.218 0.909 1.00 52.69 181 ASP A N 1
ATOM 1435 C CA . ASP A 1 181 ? 8.372 -22.114 1.913 1.00 52.69 181 ASP A CA 1
ATOM 1436 C C . ASP A 1 181 ? 8.027 -20.987 2.900 1.00 52.69 181 ASP A C 1
ATOM 1438 O O . ASP A 1 181 ? 7.930 -19.819 2.514 1.00 52.69 181 ASP A O 1
ATOM 1442 N N . LYS A 1 182 ? 7.848 -21.337 4.182 1.00 53.16 182 LYS A N 1
ATOM 1443 C CA . LYS A 1 182 ? 7.540 -20.389 5.269 1.00 53.16 182 LYS A CA 1
ATOM 1444 C C . LYS A 1 182 ? 8.563 -19.251 5.358 1.00 53.16 182 LYS A C 1
ATOM 1446 O O . LYS A 1 182 ? 8.216 -18.190 5.864 1.00 53.16 182 LYS A O 1
ATOM 1451 N N . SER A 1 183 ? 9.781 -19.450 4.837 1.00 49.03 183 SER A N 1
ATOM 1452 C CA . SER A 1 183 ? 10.830 -18.425 4.731 1.00 49.03 183 SER A CA 1
ATOM 1453 C C . SER A 1 183 ? 10.437 -17.211 3.873 1.00 49.03 183 SER A C 1
ATOM 1455 O O . SER A 1 183 ? 11.084 -16.167 3.949 1.00 49.03 183 SER A O 1
ATOM 1457 N N . ARG A 1 184 ? 9.384 -17.338 3.053 1.00 51.66 184 ARG A N 1
ATOM 1458 C CA . ARG A 1 184 ? 8.908 -16.299 2.128 1.00 51.66 184 ARG A CA 1
ATOM 1459 C C . ARG A 1 184 ? 7.719 -15.503 2.656 1.00 51.66 184 ARG A C 1
ATOM 1461 O O . ARG A 1 184 ? 7.300 -14.563 1.979 1.00 51.66 184 ARG A O 1
ATOM 1468 N N . ASN A 1 185 ? 7.182 -15.862 3.821 1.00 55.94 185 ASN A N 1
ATOM 1469 C CA . ASN A 1 185 ? 6.118 -15.093 4.455 1.00 55.94 185 ASN A CA 1
ATOM 1470 C C . ASN A 1 185 ? 6.698 -13.794 5.009 1.00 55.94 185 ASN A C 1
ATOM 1472 O O . ASN A 1 185 ? 7.723 -13.802 5.683 1.00 55.94 185 ASN A O 1
ATOM 1476 N N . HIS A 1 186 ? 6.030 -12.684 4.725 1.00 59.34 186 HIS A N 1
ATOM 1477 C CA . HIS A 1 186 ? 6.433 -11.374 5.215 1.00 59.34 186 HIS A CA 1
ATOM 1478 C C . HIS A 1 186 ? 5.701 -11.076 6.524 1.00 59.34 186 HIS A C 1
ATOM 1480 O O . HIS A 1 186 ? 4.472 -11.051 6.535 1.00 59.34 186 HIS A O 1
ATOM 1486 N N . SER A 1 187 ? 6.425 -10.883 7.625 1.00 60.06 187 SER A N 1
ATOM 1487 C CA . SER A 1 187 ? 5.828 -10.460 8.895 1.00 60.06 187 SER A CA 1
ATOM 1488 C C . SER A 1 187 ? 5.927 -8.946 9.016 1.00 60.06 187 SER A C 1
ATOM 1490 O O . SER A 1 187 ? 7.015 -8.390 8.890 1.00 60.06 187 SER A O 1
ATOM 1492 N N . TYR A 1 188 ? 4.822 -8.266 9.324 1.00 64.75 188 TYR A N 1
ATOM 1493 C CA . TYR A 1 188 ? 4.849 -6.807 9.498 1.00 64.75 188 TYR A CA 1
ATOM 1494 C C . TYR A 1 188 ? 5.836 -6.361 10.596 1.00 64.75 188 TYR A C 1
ATOM 1496 O O . TYR A 1 188 ? 6.408 -5.276 10.520 1.00 64.75 188 TYR A O 1
ATOM 1504 N N . PHE A 1 189 ? 6.057 -7.205 11.612 1.00 57.78 189 PHE A N 1
ATOM 1505 C CA . PHE A 1 189 ? 6.977 -6.928 12.715 1.00 57.78 189 PHE A CA 1
ATOM 1506 C C . PHE A 1 189 ? 8.450 -6.914 12.286 1.00 57.78 189 PHE A C 1
ATOM 1508 O O . PHE A 1 189 ? 9.286 -6.372 13.007 1.00 57.78 189 PHE A O 1
ATOM 1515 N N . GLU A 1 190 ? 8.784 -7.510 11.137 1.00 57.44 190 GLU A N 1
ATOM 1516 C CA . GLU A 1 190 ? 10.156 -7.542 10.618 1.00 57.44 190 GLU A CA 1
ATOM 1517 C C . GLU A 1 190 ? 10.591 -6.201 10.024 1.00 57.44 190 GLU A C 1
ATOM 1519 O O . GLU A 1 190 ? 11.788 -5.923 9.962 1.00 57.44 190 GLU A O 1
ATOM 1524 N N . ASP A 1 191 ? 9.646 -5.350 9.618 1.00 61.25 191 ASP A N 1
ATOM 1525 C CA . ASP A 1 191 ? 9.963 -4.118 8.894 1.00 61.25 191 ASP A CA 1
ATOM 1526 C C . ASP A 1 191 ? 10.195 -2.895 9.796 1.00 61.25 191 ASP A C 1
ATOM 1528 O O . ASP A 1 191 ? 10.322 -1.776 9.283 1.00 61.25 191 ASP A O 1
ATOM 1532 N N . GLY A 1 192 ? 10.200 -3.082 11.120 1.00 60.56 192 GLY A N 1
ATOM 1533 C CA . GLY A 1 192 ? 10.297 -1.998 12.098 1.00 60.56 192 GLY A CA 1
ATOM 1534 C C . GLY A 1 192 ? 9.091 -1.046 12.095 1.00 60.56 192 GLY A C 1
ATOM 1535 O O . GLY A 1 192 ? 8.205 -1.115 11.240 1.00 60.56 192 GLY A O 1
ATOM 1536 N N . GLN A 1 193 ? 9.053 -0.146 13.080 1.00 62.41 193 GLN A N 1
ATOM 1537 C CA . GLN A 1 193 ? 7.999 0.863 13.194 1.00 62.41 193 GLN A CA 1
ATOM 1538 C C . GLN A 1 193 ? 8.126 1.888 12.061 1.00 62.41 193 GLN A C 1
ATOM 1540 O O . GLN A 1 193 ? 9.216 2.413 11.829 1.00 62.41 193 GLN A O 1
ATOM 1545 N N . ASP A 1 194 ? 7.026 2.178 11.359 1.00 65.25 194 ASP A N 1
ATOM 1546 C CA . ASP A 1 194 ? 7.013 3.269 10.386 1.00 65.25 194 ASP A CA 1
ATOM 1547 C C . ASP A 1 194 ? 7.116 4.610 11.144 1.00 65.25 194 ASP A C 1
ATOM 1549 O O . ASP A 1 194 ? 6.279 4.900 12.003 1.00 65.25 194 ASP A O 1
ATOM 1553 N N . PRO A 1 195 ? 8.144 5.431 10.872 1.00 61.56 195 PRO A N 1
ATOM 1554 C CA . PRO A 1 195 ? 8.341 6.728 11.528 1.00 61.56 195 PRO A CA 1
ATOM 1555 C C . PRO A 1 195 ? 7.203 7.741 11.307 1.00 61.56 195 PRO A C 1
ATOM 1557 O O . PRO A 1 195 ? 7.158 8.752 12.012 1.00 61.56 195 PRO A O 1
ATOM 1560 N N . ASP A 1 196 ? 6.306 7.502 10.343 1.00 66.19 196 ASP A N 1
ATOM 1561 C CA . ASP A 1 196 ? 5.129 8.338 10.085 1.00 66.19 196 ASP A CA 1
ATOM 1562 C C . ASP A 1 196 ? 3.867 7.875 10.836 1.00 66.19 196 ASP A C 1
ATOM 1564 O O . ASP A 1 196 ? 2.811 8.506 10.713 1.00 66.19 196 ASP A O 1
ATOM 1568 N N . GLU A 1 197 ? 3.959 6.806 11.633 1.00 74.00 197 GLU A N 1
ATOM 1569 C CA . GLU A 1 197 ? 2.857 6.322 12.461 1.00 74.00 197 GLU A CA 1
ATOM 1570 C C . GLU A 1 197 ? 2.866 6.950 13.856 1.00 74.00 197 GLU A C 1
ATOM 1572 O O . GLU A 1 197 ? 3.658 6.598 14.731 1.00 74.00 197 GLU A O 1
ATOM 1577 N N . PHE A 1 198 ? 1.946 7.891 14.066 1.00 79.75 198 PHE A N 1
ATOM 1578 C CA . PHE A 1 198 ? 1.802 8.636 15.323 1.00 79.75 198 PHE A CA 1
ATOM 1579 C C . PHE A 1 198 ? 0.649 8.132 16.199 1.00 79.75 198 PHE A C 1
ATOM 1581 O O . PHE A 1 198 ? 0.516 8.567 17.343 1.00 79.75 198 PHE A O 1
ATOM 1588 N N . LEU A 1 199 ? -0.188 7.229 15.676 1.00 86.00 199 LEU A N 1
ATOM 1589 C CA . LEU A 1 199 ? -1.299 6.646 16.420 1.00 86.00 199 LEU A CA 1
ATOM 1590 C C . LEU A 1 199 ? -0.849 5.358 17.115 1.00 86.00 199 LEU A C 1
ATOM 1592 O O . LEU A 1 199 ? -0.533 4.371 16.461 1.00 86.00 199 LEU A O 1
ATOM 1596 N N . THR A 1 200 ? -0.894 5.328 18.443 1.00 89.06 200 THR A N 1
ATOM 1597 C CA . THR A 1 200 ? -0.702 4.079 19.189 1.00 89.06 200 THR A CA 1
ATOM 1598 C C . THR A 1 200 ? -2.031 3.341 19.291 1.00 89.06 200 THR A C 1
ATOM 1600 O O . THR A 1 200 ? -2.957 3.808 19.956 1.00 89.06 200 THR A O 1
ATOM 1603 N N . LEU A 1 201 ? -2.132 2.177 18.651 1.00 93.00 201 LEU A N 1
ATOM 1604 C CA . LEU A 1 201 ? -3.320 1.335 18.765 1.00 93.00 201 LEU A CA 1
ATOM 1605 C C . LEU A 1 201 ? -3.381 0.617 20.126 1.00 93.00 201 LEU A C 1
ATOM 1607 O O . LEU A 1 201 ? -2.342 0.263 20.691 1.00 93.00 201 LEU A O 1
ATOM 1611 N N . PRO A 1 202 ? -4.593 0.376 20.659 1.00 95.75 202 PRO A N 1
ATOM 1612 C CA . PRO A 1 202 ? -4.789 -0.361 21.902 1.00 95.75 202 PRO A CA 1
ATOM 1613 C C . PRO A 1 202 ? -4.275 -1.803 21.787 1.00 95.75 202 PRO A C 1
ATOM 1615 O O . PRO A 1 202 ? -4.285 -2.407 20.708 1.00 95.75 202 PRO A O 1
ATOM 1618 N N . SER A 1 203 ? -3.856 -2.374 22.919 1.00 95.25 203 SER A N 1
ATOM 1619 C CA . SER A 1 203 ? -3.279 -3.725 22.996 1.00 95.25 203 SER A CA 1
ATOM 1620 C C . SER A 1 203 ? -4.192 -4.813 22.427 1.00 95.25 203 SER A C 1
ATOM 1622 O O . SER A 1 203 ? -3.722 -5.804 21.877 1.00 95.25 203 SER A O 1
ATOM 1624 N N . GLU A 1 204 ? -5.497 -4.601 22.513 1.00 97.31 204 GLU A N 1
ATOM 1625 C CA . GLU A 1 204 ? -6.564 -5.454 22.021 1.00 97.31 204 GLU A CA 1
ATOM 1626 C C . GLU A 1 204 ? -6.527 -5.546 20.495 1.00 97.31 204 GLU A C 1
ATOM 1628 O O . GLU A 1 204 ? -6.560 -6.644 19.946 1.00 97.31 204 GLU A O 1
ATOM 1633 N N . ILE A 1 205 ? -6.363 -4.411 19.804 1.00 96.38 205 ILE A N 1
ATOM 1634 C CA . ILE A 1 205 ? -6.197 -4.401 18.346 1.00 96.38 205 ILE A CA 1
ATOM 1635 C C . ILE A 1 205 ? -4.850 -5.024 17.976 1.00 96.38 205 ILE A C 1
ATOM 1637 O O . ILE A 1 205 ? -4.795 -5.875 17.094 1.00 96.38 205 ILE A O 1
ATOM 1641 N N . MET A 1 206 ? -3.776 -4.666 18.685 1.00 93.56 206 MET A N 1
ATOM 1642 C CA . MET A 1 206 ? -2.437 -5.199 18.408 1.00 93.56 206 MET A CA 1
ATOM 1643 C C . MET A 1 206 ? -2.352 -6.719 18.581 1.00 93.56 206 MET A C 1
ATOM 1645 O O . MET A 1 206 ? -1.678 -7.387 17.801 1.00 93.56 206 MET A O 1
ATOM 1649 N N . THR A 1 207 ? -3.058 -7.277 19.566 1.00 94.81 207 THR A N 1
ATOM 1650 C CA . THR A 1 207 ? -3.126 -8.726 19.806 1.00 94.81 207 THR A CA 1
ATOM 1651 C C . THR A 1 207 ? -3.817 -9.439 18.650 1.00 94.81 207 THR A C 1
ATOM 1653 O O . THR A 1 207 ? -3.333 -10.468 18.185 1.00 94.81 207 THR A O 1
ATOM 1656 N N . GLU A 1 208 ? -4.914 -8.879 18.140 1.00 96.12 208 GLU A N 1
ATOM 1657 C CA . GLU A 1 208 ? -5.604 -9.448 16.984 1.00 96.12 208 GLU A CA 1
ATOM 1658 C C . GLU A 1 208 ? -4.780 -9.321 15.702 1.00 96.12 208 GLU A C 1
ATOM 1660 O O . GLU A 1 208 ? -4.708 -10.275 14.940 1.00 96.12 208 GLU A O 1
ATOM 1665 N N . ILE A 1 209 ? -4.091 -8.200 15.474 1.00 92.25 209 ILE A N 1
ATOM 1666 C CA . ILE A 1 209 ? -3.202 -8.042 14.312 1.00 92.25 209 ILE A CA 1
ATOM 1667 C C . ILE A 1 209 ? -2.039 -9.047 14.377 1.00 92.25 209 ILE A C 1
ATOM 1669 O O . ILE A 1 209 ? -1.708 -9.676 13.369 1.00 92.25 209 ILE A O 1
ATOM 1673 N N . ALA A 1 210 ? -1.458 -9.259 15.563 1.00 90.50 210 ALA A N 1
ATOM 1674 C CA . ALA A 1 210 ? -0.443 -10.288 15.777 1.00 90.50 210 ALA A CA 1
ATOM 1675 C C . ALA A 1 210 ? -0.992 -11.691 15.481 1.00 90.50 210 ALA A C 1
ATOM 1677 O O . ALA A 1 210 ? -0.342 -12.475 14.798 1.00 90.50 210 ALA A O 1
ATOM 1678 N N . TYR A 1 211 ? -2.214 -11.981 15.927 1.00 92.00 211 TYR A N 1
ATOM 1679 C CA . TYR A 1 211 ? -2.885 -13.247 15.654 1.00 92.00 211 TYR A CA 1
ATOM 1680 C C . TYR A 1 211 ? -3.184 -13.451 14.162 1.00 92.00 211 TYR A C 1
ATOM 1682 O O . TYR A 1 211 ? -2.914 -14.518 13.611 1.00 92.00 211 TYR A O 1
ATOM 1690 N N . LEU A 1 212 ? -3.679 -12.419 13.469 1.00 92.00 212 LEU A N 1
ATOM 1691 C CA . LEU A 1 212 ? -3.874 -12.450 12.019 1.00 92.00 212 LEU A CA 1
ATOM 1692 C C . LEU A 1 212 ? -2.562 -12.769 11.298 1.00 92.00 212 LEU A C 1
ATOM 1694 O O . LEU A 1 212 ? -2.581 -13.484 10.296 1.00 92.00 212 LEU A O 1
ATOM 1698 N N . ASN A 1 213 ? -1.420 -12.284 11.795 1.00 87.94 213 ASN A N 1
ATOM 1699 C CA . ASN A 1 213 ? -0.112 -12.548 11.197 1.00 87.94 213 ASN A CA 1
ATOM 1700 C C . ASN A 1 213 ? 0.238 -14.048 11.140 1.00 87.94 213 ASN A C 1
ATOM 1702 O O . ASN A 1 213 ? 0.922 -14.458 10.201 1.00 87.94 213 ASN A O 1
ATOM 1706 N N . ASP A 1 214 ? -0.287 -14.867 12.054 1.00 88.12 214 ASP A N 1
ATOM 1707 C CA . ASP A 1 214 ? -0.125 -16.329 12.036 1.00 88.12 214 ASP A CA 1
ATOM 1708 C C . ASP A 1 214 ? -1.056 -17.022 11.026 1.00 88.12 214 ASP A C 1
ATOM 1710 O O . ASP A 1 214 ? -0.790 -18.141 10.576 1.00 88.12 214 ASP A O 1
ATOM 1714 N N . ILE A 1 215 ? -2.127 -16.342 10.609 1.00 89.75 215 ILE A N 1
ATOM 1715 C CA . ILE A 1 215 ? -3.044 -16.811 9.571 1.00 89.75 215 ILE A CA 1
ATOM 1716 C C . ILE A 1 215 ? -2.444 -16.512 8.194 1.00 89.75 215 ILE A C 1
ATOM 1718 O O . ILE A 1 215 ? -1.910 -15.427 7.922 1.00 89.75 215 ILE A O 1
ATOM 1722 N N . ARG A 1 216 ? -2.542 -17.481 7.280 1.00 87.06 216 ARG A N 1
ATOM 1723 C CA . ARG A 1 216 ? -2.042 -17.335 5.912 1.00 87.06 216 ARG A CA 1
ATOM 1724 C C . ARG A 1 216 ? -2.968 -16.411 5.121 1.00 87.06 216 ARG A C 1
ATOM 1726 O O . ARG A 1 216 ? -4.015 -16.820 4.630 1.00 87.06 216 ARG A O 1
ATOM 1733 N N . HIS A 1 217 ? -2.565 -15.155 5.021 1.00 89.25 217 HIS A N 1
ATOM 1734 C CA . HIS A 1 217 ? -3.280 -14.098 4.327 1.00 89.25 217 HIS A CA 1
ATOM 1735 C C . HIS A 1 217 ? -2.276 -13.096 3.748 1.00 89.25 217 HIS A C 1
ATOM 1737 O O . HIS A 1 217 ? -1.106 -13.076 4.140 1.00 89.25 217 HIS A O 1
ATOM 1743 N N . THR A 1 218 ? -2.753 -12.247 2.850 1.00 88.00 218 THR A N 1
ATOM 1744 C CA . THR A 1 218 ? -2.085 -11.014 2.440 1.00 88.00 218 THR A CA 1
ATOM 1745 C C . THR A 1 218 ? -3.056 -9.855 2.563 1.00 88.00 218 THR A C 1
ATOM 1747 O O . THR A 1 218 ? -4.269 -10.064 2.596 1.00 88.00 218 THR A O 1
ATOM 1750 N N . GLY A 1 219 ? -2.533 -8.644 2.687 1.00 88.81 219 GLY A N 1
ATOM 1751 C CA . GLY A 1 219 ? -3.364 -7.462 2.739 1.00 88.81 219 GLY A CA 1
ATOM 1752 C C . GLY A 1 219 ? -2.812 -6.387 3.643 1.00 88.81 219 GLY A C 1
ATOM 1753 O O . GLY A 1 219 ? -1.642 -6.406 4.024 1.00 88.81 219 GLY A O 1
ATOM 1754 N N . LEU A 1 220 ? -3.682 -5.455 3.999 1.00 89.44 220 LEU A N 1
ATOM 1755 C CA . LEU A 1 220 ? -3.379 -4.352 4.882 1.00 89.44 220 LEU A CA 1
ATOM 1756 C C . LEU A 1 220 ? -4.590 -3.918 5.700 1.00 89.44 220 LEU A C 1
ATOM 1758 O O . LEU A 1 220 ? -5.741 -4.107 5.300 1.00 89.44 220 LEU A O 1
ATOM 1762 N N . ILE A 1 221 ? -4.298 -3.253 6.812 1.00 92.19 221 ILE A N 1
ATOM 1763 C CA . ILE A 1 221 ? -5.248 -2.454 7.580 1.00 92.19 221 ILE A CA 1
ATOM 1764 C C . ILE A 1 221 ? -4.570 -1.163 8.032 1.00 92.19 221 ILE A C 1
ATOM 1766 O O . ILE A 1 221 ? -3.436 -1.191 8.499 1.00 92.19 221 ILE A O 1
ATOM 1770 N N . ILE A 1 222 ? -5.246 -0.028 7.881 1.00 90.81 222 ILE A N 1
ATOM 1771 C CA . ILE A 1 222 ? -4.749 1.289 8.290 1.00 90.81 222 ILE A CA 1
ATOM 1772 C C . ILE A 1 222 ? -5.854 2.015 9.048 1.00 90.81 222 ILE A C 1
ATOM 1774 O O . ILE A 1 222 ? -6.977 2.131 8.559 1.00 90.81 222 ILE A O 1
ATOM 1778 N N . PHE A 1 223 ? -5.516 2.541 10.219 1.00 93.50 223 PHE A N 1
ATOM 1779 C CA . PHE A 1 223 ? -6.366 3.395 11.036 1.00 93.50 223 PHE A CA 1
ATOM 1780 C C . PHE A 1 223 ? -5.903 4.840 10.893 1.00 93.50 223 PHE A C 1
ATOM 1782 O O . PHE A 1 223 ? -4.772 5.155 11.246 1.00 93.50 223 PHE A O 1
ATOM 1789 N N . GLU A 1 224 ? -6.775 5.722 10.412 1.00 92.69 224 GLU A N 1
ATOM 1790 C CA . GLU A 1 224 ? -6.557 7.171 10.368 1.00 92.69 224 GLU A CA 1
ATOM 1791 C C . GLU A 1 224 ? -7.531 7.847 11.342 1.00 92.69 224 GLU A C 1
ATOM 1793 O O . GLU A 1 224 ? -8.722 8.000 11.051 1.00 92.69 224 GLU A O 1
ATOM 1798 N N . ALA A 1 225 ? -7.025 8.235 12.512 1.00 93.69 225 ALA A N 1
ATOM 1799 C CA . ALA A 1 225 ? -7.776 8.911 13.560 1.00 93.69 225 ALA A CA 1
ATOM 1800 C C . ALA A 1 225 ? -7.622 10.436 13.446 1.00 93.69 225 ALA A C 1
ATOM 1802 O O . ALA A 1 225 ? -6.558 11.009 13.686 1.00 93.69 225 ALA A O 1
ATOM 1803 N N . LEU A 1 226 ? -8.723 11.101 13.108 1.00 92.88 226 LEU A N 1
ATOM 1804 C CA . LEU A 1 226 ? -8.900 12.553 13.098 1.00 92.88 226 LEU A CA 1
ATOM 1805 C C . LEU A 1 226 ? -9.783 12.973 14.289 1.00 92.88 226 LEU A C 1
ATOM 1807 O O . LEU A 1 226 ? -10.482 12.132 14.856 1.00 92.88 226 LEU A O 1
ATOM 1811 N N . PRO A 1 227 ? -9.842 14.270 14.656 1.00 93.19 227 PRO A N 1
ATOM 1812 C CA . PRO A 1 227 ? -10.571 14.719 15.846 1.00 93.19 227 PRO A CA 1
ATOM 1813 C C . PRO A 1 227 ? -12.007 14.195 15.961 1.00 93.19 227 PRO A C 1
ATOM 1815 O O . PRO A 1 227 ? -12.433 13.813 17.044 1.00 93.19 227 PRO A O 1
ATOM 1818 N N . THR A 1 228 ? -12.740 14.104 14.850 1.00 94.44 228 THR A N 1
ATOM 1819 C CA . THR A 1 228 ? -14.148 13.658 14.829 1.00 94.44 228 THR A CA 1
ATOM 1820 C C . THR A 1 228 ? -14.417 12.471 13.902 1.00 94.44 228 THR A C 1
ATOM 1822 O O . THR A 1 228 ? -15.555 12.008 13.817 1.00 94.44 228 THR A O 1
ATOM 1825 N N . HIS A 1 229 ? -13.395 11.973 13.203 1.00 95.81 229 HIS A N 1
ATOM 1826 C CA . HIS A 1 229 ? -13.532 10.929 12.188 1.00 95.81 229 HIS A CA 1
ATOM 1827 C C . HIS A 1 229 ? -12.437 9.884 12.359 1.00 95.81 229 HIS A C 1
ATOM 1829 O O . HIS A 1 229 ? -11.267 10.229 12.430 1.00 95.81 229 HIS A O 1
ATOM 1835 N N . LEU A 1 230 ? -12.816 8.617 12.348 1.00 96.56 230 LEU A N 1
ATOM 1836 C CA . LEU A 1 230 ? -11.904 7.498 12.198 1.00 96.56 230 LEU A CA 1
ATOM 1837 C C . LEU A 1 230 ? -12.170 6.866 10.838 1.00 96.56 230 LEU A C 1
ATOM 1839 O O . LEU A 1 230 ? -13.319 6.551 10.511 1.00 96.56 230 LEU A O 1
ATOM 1843 N N . LYS A 1 231 ? -11.113 6.692 10.051 1.00 95.56 231 LYS A N 1
ATOM 1844 C CA . LYS A 1 231 ? -11.152 5.892 8.831 1.00 95.56 231 LYS A CA 1
ATOM 1845 C C . LYS A 1 231 ? -10.390 4.598 9.067 1.00 95.56 231 LYS A C 1
ATOM 1847 O O . LYS A 1 231 ? -9.292 4.621 9.614 1.00 95.56 231 LYS A O 1
ATOM 1852 N N . ILE A 1 232 ? -10.983 3.485 8.657 1.00 95.56 232 ILE A N 1
ATOM 1853 C CA . ILE A 1 232 ? -10.332 2.178 8.626 1.00 95.56 232 ILE A CA 1
ATOM 1854 C C . ILE A 1 232 ? -10.240 1.775 7.160 1.00 95.56 232 ILE A C 1
ATOM 1856 O O . ILE A 1 232 ? -11.258 1.483 6.528 1.00 95.56 232 ILE A O 1
ATOM 1860 N N . HIS A 1 233 ? -9.030 1.816 6.616 1.00 93.25 233 HIS A N 1
ATOM 1861 C CA . HIS A 1 233 ? -8.722 1.347 5.271 1.00 93.25 233 HIS A CA 1
ATOM 1862 C C . HIS A 1 233 ? -8.267 -0.101 5.354 1.00 93.25 233 HIS A C 1
ATOM 1864 O O . HIS A 1 233 ? -7.486 -0.448 6.236 1.00 93.25 233 HIS A O 1
ATOM 1870 N N . SER A 1 234 ? -8.742 -0.946 4.451 1.00 92.12 234 SER A N 1
ATOM 1871 C CA . SER A 1 234 ? -8.382 -2.357 4.464 1.00 92.12 234 SER A CA 1
ATOM 1872 C C . SER A 1 234 ? -8.487 -2.961 3.081 1.00 92.12 234 SER A C 1
ATOM 1874 O O . SER A 1 234 ? -9.403 -2.635 2.323 1.00 92.12 234 SER A O 1
ATOM 1876 N N . ASP A 1 235 ? -7.592 -3.895 2.816 1.00 90.81 235 ASP A N 1
ATOM 1877 C CA . ASP A 1 235 ? -7.637 -4.778 1.662 1.00 90.81 235 ASP A CA 1
ATOM 1878 C C . ASP A 1 235 ? -7.056 -6.112 2.111 1.00 90.81 235 ASP A C 1
ATOM 1880 O O . ASP A 1 235 ? -5.892 -6.154 2.486 1.00 90.81 235 ASP A O 1
ATOM 1884 N N . TYR A 1 236 ? -7.862 -7.166 2.186 1.00 91.75 236 TYR A N 1
ATOM 1885 C CA . TYR A 1 236 ? -7.442 -8.454 2.736 1.00 91.75 236 TYR A CA 1
ATOM 1886 C C . TYR A 1 236 ? -7.817 -9.585 1.797 1.00 91.75 236 TYR A C 1
ATOM 1888 O O . TYR A 1 236 ? -8.955 -9.672 1.343 1.00 91.75 236 TYR A O 1
ATOM 1896 N N . VAL A 1 237 ? -6.880 -10.508 1.617 1.00 90.31 237 VAL A N 1
ATOM 1897 C CA . VAL A 1 237 ? -7.077 -11.772 0.921 1.00 90.31 237 VAL A CA 1
ATOM 1898 C C . VAL A 1 237 ? -6.629 -12.901 1.841 1.00 90.31 237 VAL A C 1
ATOM 1900 O O . VAL A 1 237 ? -5.444 -13.056 2.152 1.00 90.31 237 VAL A O 1
ATOM 1903 N N . LEU A 1 238 ? -7.583 -13.720 2.268 1.00 92.88 238 LEU A N 1
ATOM 1904 C CA . LEU A 1 238 ? -7.331 -14.956 2.990 1.00 92.88 238 LEU A CA 1
ATOM 1905 C C . LEU A 1 238 ? -6.867 -16.038 2.011 1.00 92.88 238 LEU A C 1
ATOM 1907 O O . LEU A 1 238 ? -7.555 -16.329 1.035 1.00 92.88 238 LEU A O 1
ATOM 1911 N N . LEU A 1 239 ? -5.720 -16.657 2.298 1.00 90.25 239 LEU A N 1
ATOM 1912 C CA . LEU A 1 239 ? -5.085 -17.654 1.426 1.00 90.25 239 LEU A CA 1
ATOM 1913 C C . LEU A 1 239 ? -5.357 -19.108 1.859 1.00 90.25 239 LEU A C 1
ATOM 1915 O O . LEU A 1 239 ? -4.986 -20.059 1.164 1.00 90.25 239 LEU A O 1
ATOM 1919 N N . ASP A 1 240 ? -5.980 -19.278 3.027 1.00 90.19 240 ASP A N 1
ATOM 1920 C CA . ASP A 1 240 ? -6.388 -20.555 3.605 1.00 90.19 240 ASP A CA 1
ATOM 1921 C C . ASP A 1 240 ? -7.886 -20.520 3.954 1.00 90.19 240 ASP A C 1
ATOM 1923 O O . ASP A 1 240 ? -8.262 -20.040 5.029 1.00 90.19 240 ASP A O 1
ATOM 1927 N N . PRO A 1 241 ? -8.760 -21.040 3.070 1.00 92.69 241 PRO A N 1
ATOM 1928 C CA . PRO A 1 241 ? -10.206 -21.019 3.288 1.00 92.69 241 PRO A CA 1
ATOM 1929 C C . PRO A 1 241 ? -10.659 -21.735 4.566 1.00 92.69 241 PRO A C 1
ATOM 1931 O O . PRO A 1 241 ? -11.725 -21.423 5.092 1.00 92.69 241 PRO A O 1
ATOM 1934 N N . THR A 1 242 ? -9.859 -22.666 5.104 1.00 93.88 242 THR A N 1
ATOM 1935 C CA . THR A 1 242 ? -10.202 -23.387 6.342 1.00 93.88 242 THR A CA 1
ATOM 1936 C C . THR A 1 242 ? -10.191 -22.479 7.575 1.00 93.88 242 THR A C 1
ATOM 1938 O O . THR A 1 242 ? -10.828 -22.794 8.577 1.00 93.88 242 THR A O 1
ATOM 1941 N N . GLN A 1 243 ? -9.526 -21.322 7.490 1.00 94.81 243 GLN A N 1
ATOM 1942 C CA . GLN A 1 243 ? -9.438 -20.332 8.564 1.00 94.81 243 GLN A CA 1
ATOM 1943 C C . GLN A 1 243 ? -10.449 -19.185 8.424 1.00 94.81 243 GLN A C 1
ATOM 1945 O O . GLN A 1 243 ? -10.378 -18.221 9.185 1.00 94.81 243 GLN A O 1
ATOM 1950 N N . HIS A 1 244 ? -11.409 -19.284 7.497 1.00 96.44 244 HIS A N 1
ATOM 1951 C CA . HIS A 1 244 ? -12.384 -18.228 7.199 1.00 96.44 244 HIS A CA 1
ATOM 1952 C C . HIS A 1 244 ? -13.072 -17.654 8.445 1.00 96.44 244 HIS A C 1
ATOM 1954 O O . HIS A 1 244 ? -13.025 -16.446 8.687 1.00 96.44 244 HIS A O 1
ATOM 1960 N N . ASP A 1 245 ? -13.689 -18.509 9.261 1.00 97.44 245 ASP A N 1
ATOM 1961 C CA . ASP A 1 245 ? -14.485 -18.054 10.407 1.00 97.44 245 ASP A CA 1
ATOM 1962 C C . ASP A 1 245 ? -13.617 -17.427 11.495 1.00 97.44 245 ASP A C 1
ATOM 1964 O O . ASP A 1 245 ? -14.013 -16.462 12.148 1.00 97.44 245 ASP A O 1
ATOM 1968 N N . VAL A 1 246 ? -12.403 -17.948 11.654 1.00 97.38 246 VAL A N 1
ATOM 1969 C CA . VAL A 1 246 ? -11.433 -17.482 12.640 1.00 97.38 246 VAL A CA 1
ATOM 1970 C C . VAL A 1 246 ? -10.864 -16.119 12.234 1.00 97.38 246 VAL A C 1
ATOM 1972 O O . VAL A 1 246 ? -10.805 -15.208 13.062 1.00 97.38 246 VAL A O 1
ATOM 1975 N N . PHE A 1 247 ? -10.535 -15.952 10.949 1.00 97.25 247 PHE A N 1
ATOM 1976 C CA . PHE A 1 247 ? -10.099 -14.686 10.361 1.00 97.25 247 PHE A CA 1
ATOM 1977 C C . PHE A 1 247 ? -11.193 -13.617 10.488 1.00 97.25 247 PHE A C 1
ATOM 1979 O O . PHE A 1 247 ? -10.960 -12.537 11.032 1.00 97.25 247 PHE A O 1
ATOM 1986 N N . LYS A 1 248 ? -12.431 -13.957 10.102 1.00 97.75 248 LYS A N 1
ATOM 1987 C CA . LYS A 1 248 ? -13.606 -13.085 10.250 1.00 97.75 248 LYS A CA 1
ATOM 1988 C C . LYS A 1 248 ? -13.845 -12.681 11.706 1.00 97.75 248 LYS A C 1
ATOM 1990 O O . LYS A 1 248 ? -14.126 -11.515 11.984 1.00 97.75 248 LYS A O 1
ATOM 1995 N N . ALA A 1 249 ? -13.744 -13.627 12.638 1.00 97.81 249 ALA A N 1
ATOM 1996 C CA . ALA A 1 249 ? -13.928 -13.353 14.059 1.00 97.81 249 ALA A CA 1
ATOM 1997 C C . ALA A 1 249 ? -12.842 -12.419 14.613 1.00 97.81 249 ALA A C 1
ATOM 1999 O O . ALA A 1 249 ? -13.154 -11.560 15.435 1.00 97.81 249 ALA A O 1
ATOM 2000 N N . SER A 1 250 ? -11.594 -12.548 14.156 1.00 97.81 250 SER A N 1
ATOM 2001 C CA . SER A 1 250 ? -10.507 -11.644 14.547 1.00 97.81 250 SER A CA 1
ATOM 2002 C C . SER A 1 250 ? -10.741 -10.216 14.048 1.00 97.81 250 SER A C 1
ATOM 2004 O O . SER A 1 250 ? -10.704 -9.278 14.843 1.00 97.81 250 SER A O 1
ATOM 2006 N N . LEU A 1 251 ? -11.145 -10.042 12.783 1.00 97.69 251 LEU A N 1
ATOM 2007 C CA . LEU A 1 251 ? -11.546 -8.730 12.255 1.00 97.69 251 LEU A CA 1
ATOM 2008 C C . LEU A 1 251 ? -12.717 -8.112 13.042 1.00 97.69 251 LEU A C 1
ATOM 2010 O O . LEU A 1 251 ? -12.719 -6.913 13.314 1.00 97.69 251 LEU A O 1
ATOM 2014 N N . ALA A 1 252 ? -13.697 -8.915 13.467 1.00 97.62 252 ALA A N 1
ATOM 2015 C CA . ALA A 1 252 ? -14.800 -8.436 14.303 1.00 97.62 252 ALA A CA 1
ATOM 2016 C C . ALA A 1 252 ? -14.338 -7.989 15.705 1.00 97.62 252 ALA A C 1
ATOM 2018 O O . ALA A 1 252 ? -14.848 -6.998 16.240 1.00 97.62 252 ALA A O 1
ATOM 2019 N N . ARG A 1 253 ? -13.356 -8.685 16.296 1.00 98.19 253 ARG A N 1
ATOM 2020 C CA . ARG A 1 253 ? -12.738 -8.286 17.572 1.00 98.19 253 ARG A CA 1
ATOM 2021 C C . ARG A 1 253 ? -11.948 -6.985 17.437 1.00 98.19 253 ARG A C 1
ATOM 2023 O O . ARG A 1 253 ? -12.092 -6.127 18.304 1.00 98.19 253 ARG A O 1
ATOM 2030 N N . ILE A 1 254 ? -11.236 -6.782 16.324 1.00 97.75 254 ILE A N 1
ATOM 2031 C CA . ILE A 1 254 ? -10.603 -5.492 15.995 1.00 97.75 254 ILE A CA 1
ATOM 2032 C C . ILE A 1 254 ? -11.646 -4.368 15.989 1.00 97.75 254 ILE A C 1
ATOM 2034 O O . ILE A 1 254 ? -11.450 -3.350 16.649 1.00 97.75 254 ILE A O 1
ATOM 2038 N N . ILE A 1 255 ? -12.781 -4.562 15.305 1.00 97.88 255 ILE A N 1
ATOM 2039 C CA . ILE A 1 255 ? -13.856 -3.559 15.271 1.00 97.88 255 ILE A CA 1
ATOM 2040 C C . ILE A 1 255 ? -14.437 -3.299 16.663 1.00 97.88 255 ILE A C 1
ATOM 2042 O O . ILE A 1 255 ? -14.646 -2.148 17.034 1.00 97.88 255 ILE A O 1
ATOM 2046 N N . SER A 1 256 ? -14.645 -4.337 17.470 1.00 97.50 256 SER A N 1
ATOM 2047 C CA . SER A 1 256 ? -15.168 -4.186 18.835 1.00 97.50 256 SER A CA 1
ATOM 2048 C C . SER A 1 256 ? -14.212 -3.439 19.771 1.00 97.50 256 SER A C 1
ATOM 2050 O O . SER A 1 256 ? -14.663 -2.824 20.734 1.00 97.50 256 SER A O 1
ATOM 2052 N N . ALA A 1 257 ? -12.909 -3.455 19.480 1.00 97.88 257 ALA A N 1
ATOM 2053 C CA . ALA A 1 257 ? -11.887 -2.721 20.219 1.00 97.88 257 ALA A CA 1
ATOM 2054 C C . ALA A 1 257 ? -11.694 -1.267 19.739 1.00 97.88 257 ALA A C 1
ATOM 2056 O O . ALA A 1 257 ? -10.989 -0.503 20.394 1.00 97.88 257 ALA A O 1
ATOM 2057 N N . VAL A 1 258 ? -12.344 -0.838 18.647 1.00 97.69 258 VAL A N 1
ATOM 2058 C CA . VAL A 1 258 ? -12.271 0.546 18.133 1.00 97.69 258 VAL A CA 1
ATOM 2059 C C . VAL A 1 258 ? -12.581 1.628 19.183 1.00 97.69 258 VAL A C 1
ATOM 2061 O O . VAL A 1 258 ? -11.862 2.628 19.198 1.00 97.69 258 VAL A O 1
ATOM 2064 N N . PRO A 1 259 ? -13.563 1.470 20.096 1.00 97.75 259 PRO A N 1
ATOM 2065 C CA . PRO A 1 259 ? -13.815 2.458 21.148 1.00 97.75 259 PRO A CA 1
ATOM 2066 C C . PRO A 1 259 ? -12.623 2.717 22.082 1.00 97.75 259 PRO A C 1
ATOM 2068 O O . PRO A 1 259 ? -12.617 3.728 22.779 1.00 97.75 259 PRO A O 1
ATOM 2071 N N . LEU A 1 260 ? -11.629 1.822 22.108 1.00 97.31 260 LEU A N 1
ATOM 2072 C CA . LEU A 1 260 ? -10.418 1.942 22.923 1.00 97.31 260 LEU A CA 1
ATOM 2073 C C . LEU A 1 260 ? -9.315 2.773 22.243 1.00 97.31 260 LEU A C 1
ATOM 2075 O O . LEU A 1 260 ? -8.301 3.072 22.877 1.00 97.31 260 LEU A O 1
ATOM 2079 N N . ILE A 1 261 ? -9.481 3.136 20.965 1.00 95.75 261 ILE A N 1
ATOM 2080 C CA . ILE A 1 261 ? -8.522 3.972 20.238 1.00 95.75 261 ILE A CA 1
ATOM 2081 C C . ILE A 1 261 ? -8.512 5.371 20.854 1.00 95.75 261 ILE A C 1
ATOM 2083 O O . ILE A 1 261 ? -9.520 6.078 20.855 1.00 95.75 261 ILE A O 1
ATOM 2087 N N . ASN A 1 262 ? -7.336 5.775 21.330 1.00 89.81 262 ASN A N 1
ATOM 2088 C CA . ASN A 1 262 ? -7.071 7.097 21.876 1.00 89.81 262 ASN A CA 1
ATOM 2089 C C . ASN A 1 262 ? -5.926 7.758 21.105 1.00 89.81 262 ASN A C 1
ATOM 2091 O O . ASN A 1 262 ? -4.996 7.089 20.660 1.00 89.81 262 ASN A O 1
ATOM 2095 N N . GLY A 1 263 ? -5.978 9.082 20.991 1.00 89.69 263 GLY A N 1
ATOM 2096 C CA . GLY A 1 263 ? -5.016 9.851 20.207 1.00 89.69 263 GLY A CA 1
ATOM 2097 C C . GLY A 1 263 ? -5.445 10.054 18.756 1.00 89.69 263 GLY A C 1
ATOM 2098 O O . GLY A 1 263 ? -6.532 9.659 18.332 1.00 89.69 263 GLY A O 1
ATOM 2099 N N . LEU A 1 264 ? -4.583 10.744 18.017 1.00 89.38 264 LEU A N 1
ATOM 2100 C CA . LEU A 1 264 ? -4.783 11.139 16.629 1.00 89.38 264 LEU A CA 1
ATOM 2101 C C . LEU A 1 264 ? -3.582 10.691 15.802 1.00 89.38 264 LEU A C 1
ATOM 2103 O O . LEU A 1 264 ? -2.490 10.497 16.333 1.00 89.38 264 LEU A O 1
ATOM 2107 N N . GLY A 1 265 ? -3.777 10.585 14.495 1.00 88.38 265 GLY A N 1
ATOM 2108 C CA . GLY A 1 265 ? -2.728 10.214 13.555 1.00 88.38 265 GLY A CA 1
ATOM 2109 C C . GLY A 1 265 ? -3.070 8.942 12.804 1.00 88.38 265 GLY A C 1
ATOM 2110 O O . GLY A 1 265 ? -4.239 8.586 12.655 1.00 88.38 265 GLY A O 1
ATOM 2111 N N . VAL A 1 266 ? -2.035 8.274 12.306 1.00 86.81 266 VAL A N 1
ATOM 2112 C CA . VAL A 1 266 ? -2.178 7.075 11.484 1.00 86.81 266 VAL A CA 1
ATOM 2113 C C . VAL A 1 266 ? -1.375 5.931 12.082 1.00 86.81 266 VAL A C 1
ATOM 2115 O O . VAL A 1 266 ? -0.306 6.170 12.638 1.00 86.81 266 VAL A O 1
ATOM 2118 N N . SER A 1 267 ? -1.899 4.713 11.974 1.00 87.00 267 SER A N 1
ATOM 2119 C CA . SER A 1 267 ? -1.136 3.477 12.152 1.00 87.00 267 SER A CA 1
ATOM 2120 C C . SER A 1 267 ? -1.608 2.424 11.161 1.00 87.00 267 SER A C 1
ATOM 2122 O O . SER A 1 267 ? -2.810 2.319 10.902 1.00 87.00 267 SER A O 1
ATOM 2124 N N . GLY A 1 268 ? -0.674 1.688 10.567 1.00 85.69 268 GLY A N 1
ATOM 2125 C CA . GLY A 1 268 ? -0.934 0.780 9.467 1.00 85.69 268 GLY A CA 1
ATOM 2126 C C . GLY A 1 268 ? -0.124 -0.503 9.555 1.00 85.69 268 GLY A C 1
ATOM 2127 O O . GLY A 1 268 ? 0.984 -0.560 10.071 1.00 85.69 268 GLY A O 1
ATOM 2128 N N . PHE A 1 269 ? -0.695 -1.572 9.018 1.00 86.44 269 PHE A N 1
ATOM 2129 C CA . PHE A 1 269 ? -0.064 -2.881 8.967 1.00 86.44 269 PHE A CA 1
ATOM 2130 C C . PHE A 1 269 ? -0.279 -3.455 7.585 1.00 86.44 269 PHE A C 1
ATOM 2132 O O . PHE A 1 269 ? -1.397 -3.445 7.076 1.00 86.44 269 PHE A O 1
ATOM 2139 N N . MET A 1 270 ? 0.792 -3.964 6.987 1.00 84.56 270 MET A N 1
ATOM 2140 C CA . MET A 1 270 ? 0.766 -4.582 5.671 1.00 84.56 270 MET A CA 1
ATOM 2141 C C . MET A 1 270 ? 1.472 -5.933 5.738 1.00 84.56 270 MET A C 1
ATOM 2143 O O . MET A 1 270 ? 2.574 -6.046 6.273 1.00 84.56 270 MET A O 1
ATOM 2147 N N . LYS A 1 271 ? 0.839 -6.952 5.159 1.00 84.75 271 LYS A N 1
ATOM 2148 C CA . LYS A 1 271 ? 1.380 -8.296 4.994 1.00 84.75 271 LYS A CA 1
ATOM 2149 C C . LYS A 1 271 ? 1.440 -8.644 3.514 1.00 84.75 271 LYS A C 1
ATOM 2151 O O . LYS A 1 271 ? 0.419 -8.859 2.855 1.00 84.75 271 LYS A O 1
ATOM 2156 N N . MET A 1 272 ? 2.659 -8.728 2.999 1.00 76.56 272 MET A N 1
ATOM 2157 C CA . MET A 1 272 ? 2.905 -9.125 1.617 1.00 76.56 272 MET A CA 1
ATOM 2158 C C . MET A 1 272 ? 2.767 -10.645 1.481 1.00 76.56 272 MET A C 1
ATOM 2160 O O . MET A 1 272 ? 3.205 -11.371 2.376 1.00 76.56 272 MET A O 1
ATOM 2164 N N . PRO A 1 273 ? 2.184 -11.148 0.376 1.00 65.56 273 PRO A N 1
ATOM 2165 C CA . PRO A 1 273 ? 1.953 -12.581 0.214 1.00 65.56 273 PRO A CA 1
ATOM 2166 C C . PRO A 1 273 ? 3.276 -13.335 0.050 1.00 65.56 273 PRO A C 1
ATOM 2168 O O . PRO A 1 273 ? 3.413 -14.457 0.522 1.00 65.56 273 PRO A O 1
ATOM 2171 N N . TYR A 1 274 ? 4.259 -12.691 -0.589 1.00 67.88 274 TYR A N 1
ATOM 2172 C CA . TYR A 1 274 ? 5.568 -13.258 -0.880 1.00 67.88 274 TYR A CA 1
ATOM 2173 C C . TYR A 1 274 ? 6.654 -12.205 -0.744 1.00 67.88 274 TYR A C 1
ATOM 2175 O O . TYR A 1 274 ? 6.615 -11.174 -1.419 1.00 67.88 274 TYR A O 1
ATOM 2183 N N . LYS A 1 275 ? 7.697 -12.525 0.017 1.00 67.75 275 LYS A N 1
ATOM 2184 C CA . LYS A 1 275 ? 8.981 -11.843 -0.096 1.00 67.75 275 LYS A CA 1
ATOM 2185 C C . LYS A 1 275 ? 9.633 -12.279 -1.410 1.00 67.75 275 LYS A C 1
ATOM 2187 O O . LYS A 1 275 ? 10.075 -13.420 -1.575 1.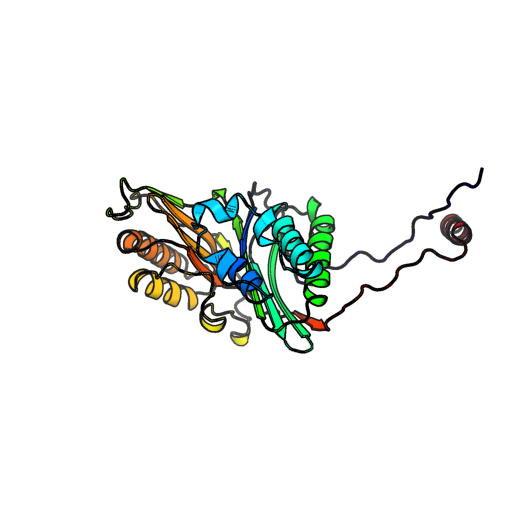00 67.75 275 LYS A O 1
ATOM 2192 N N . ASN A 1 276 ? 9.586 -11.397 -2.403 1.00 75.50 276 ASN A N 1
ATOM 2193 C CA . ASN A 1 276 ? 10.258 -11.551 -3.694 1.00 75.50 276 ASN A CA 1
ATOM 2194 C C . ASN A 1 276 ? 11.118 -10.317 -3.945 1.00 75.50 276 ASN A C 1
ATOM 2196 O O . ASN A 1 276 ? 10.943 -9.607 -4.939 1.00 75.50 276 ASN A O 1
ATOM 2200 N N . THR A 1 277 ? 12.002 -10.056 -2.987 1.00 85.06 277 THR A N 1
ATOM 2201 C CA . THR A 1 277 ? 12.850 -8.877 -2.978 1.00 85.06 277 THR A CA 1
ATOM 2202 C C . THR A 1 277 ? 13.655 -8.821 -4.267 1.00 85.06 277 THR A C 1
ATOM 2204 O O . THR A 1 277 ? 14.486 -9.687 -4.550 1.00 85.06 277 THR A O 1
ATOM 2207 N N . ARG A 1 278 ? 13.395 -7.800 -5.080 1.00 92.00 278 ARG A N 1
ATOM 2208 C CA . ARG A 1 278 ? 14.190 -7.506 -6.268 1.00 92.00 278 ARG A CA 1
ATOM 2209 C C . ARG A 1 278 ? 15.336 -6.598 -5.865 1.00 92.00 278 ARG A C 1
ATOM 2211 O O . ARG A 1 278 ? 15.108 -5.532 -5.303 1.00 92.00 278 ARG A O 1
ATOM 2218 N N . GLN A 1 279 ? 16.555 -7.032 -6.155 1.00 95.06 279 GLN A N 1
ATOM 2219 C CA . GLN A 1 279 ? 17.758 -6.242 -5.939 1.00 95.06 279 GLN A CA 1
ATOM 2220 C C . GLN A 1 279 ? 18.152 -5.549 -7.241 1.00 95.06 279 GLN A C 1
ATOM 2222 O O . GLN A 1 279 ? 18.244 -6.189 -8.290 1.00 95.06 279 GLN A O 1
ATOM 2227 N N . PHE A 1 280 ? 18.442 -4.255 -7.159 1.00 95.31 280 PHE A N 1
ATOM 2228 C CA . PHE A 1 280 ? 18.970 -3.473 -8.268 1.00 95.31 280 PHE A CA 1
ATOM 2229 C C . PHE A 1 280 ? 20.202 -2.690 -7.827 1.00 95.31 280 PHE A C 1
ATOM 2231 O O . PHE A 1 280 ? 20.265 -2.181 -6.709 1.00 95.31 280 PHE A O 1
ATOM 2238 N N . SER A 1 281 ? 21.164 -2.537 -8.732 1.00 93.94 281 SER A N 1
ATOM 2239 C CA . SER A 1 281 ? 22.254 -1.579 -8.548 1.00 93.94 281 SER A CA 1
ATOM 2240 C C . SER A 1 281 ? 21.738 -0.150 -8.695 1.00 93.94 281 SER A C 1
ATOM 2242 O O . SER A 1 281 ? 20.858 0.117 -9.532 1.00 93.94 281 SER A O 1
ATOM 2244 N N . LEU A 1 282 ? 22.328 0.761 -7.919 1.00 92.00 282 LEU A N 1
ATOM 2245 C CA . LEU A 1 282 ? 22.094 2.194 -8.063 1.00 92.00 282 LEU A CA 1
ATOM 2246 C C . LEU A 1 282 ? 22.535 2.667 -9.457 1.00 92.00 282 LEU A C 1
ATOM 2248 O O . LEU A 1 282 ? 23.525 2.187 -10.011 1.00 92.00 282 LEU A O 1
ATOM 2252 N N . GLN A 1 283 ? 21.779 3.592 -10.041 1.00 89.44 283 GLN A N 1
ATOM 2253 C CA . GLN A 1 283 ? 21.996 4.094 -11.394 1.00 89.44 283 GLN A CA 1
ATOM 2254 C C . GLN A 1 283 ? 21.682 5.590 -11.457 1.00 89.44 283 GLN A C 1
ATOM 2256 O O . GLN A 1 283 ? 20.523 5.991 -11.490 1.00 89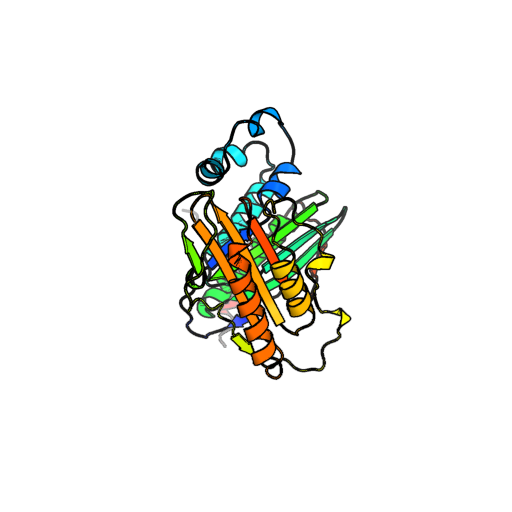.44 283 GLN A O 1
ATOM 2261 N N . ILE A 1 284 ? 22.730 6.414 -11.545 1.00 83.62 284 ILE A N 1
ATOM 2262 C CA . ILE A 1 284 ? 22.619 7.884 -11.603 1.00 83.62 284 ILE A CA 1
ATOM 2263 C C . ILE A 1 284 ? 21.994 8.353 -12.928 1.00 83.62 284 ILE A C 1
ATOM 2265 O O . ILE A 1 284 ? 21.333 9.390 -12.979 1.00 83.62 284 ILE A O 1
ATOM 2269 N N . GLN A 1 285 ? 22.206 7.604 -14.014 1.00 85.31 285 GLN A N 1
ATOM 2270 C CA . GLN A 1 285 ? 21.789 7.992 -15.359 1.00 85.31 285 GLN A CA 1
ATOM 2271 C C . GLN A 1 285 ? 21.266 6.793 -16.151 1.00 85.31 285 GLN A C 1
ATOM 2273 O O . GLN A 1 285 ? 21.902 5.743 -16.173 1.00 85.31 285 GLN A O 1
ATOM 2278 N N . ALA A 1 286 ? 20.127 6.970 -16.825 1.00 84.12 286 ALA A N 1
ATOM 2279 C CA . ALA A 1 286 ? 19.549 5.980 -17.732 1.00 84.12 286 ALA A CA 1
ATOM 2280 C C . ALA A 1 286 ? 20.404 5.771 -18.995 1.00 84.12 286 ALA A C 1
ATOM 2282 O O . ALA A 1 286 ? 21.079 6.694 -19.461 1.00 84.12 286 ALA A O 1
ATOM 2283 N N . ASP A 1 287 ? 20.317 4.577 -19.579 1.00 83.75 287 ASP A N 1
ATOM 2284 C CA . ASP A 1 287 ? 21.015 4.259 -20.822 1.00 83.75 287 ASP A CA 1
ATOM 2285 C C . ASP A 1 287 ? 20.494 5.106 -21.988 1.00 83.75 287 ASP A C 1
ATOM 2287 O O . ASP A 1 287 ? 19.289 5.329 -22.160 1.00 83.75 287 ASP A O 1
ATOM 2291 N N . ALA A 1 288 ? 21.421 5.582 -22.815 1.00 85.94 288 ALA A N 1
ATOM 2292 C CA . ALA A 1 288 ? 21.079 6.388 -23.973 1.00 85.94 288 ALA A CA 1
ATOM 2293 C C . ALA A 1 288 ? 20.577 5.500 -25.119 1.00 85.94 288 ALA A C 1
ATOM 2295 O O . ALA A 1 288 ? 21.295 4.634 -25.617 1.00 85.94 288 ALA A O 1
ATOM 2296 N N . HIS A 1 289 ? 19.353 5.765 -25.572 1.00 82.75 289 HIS A N 1
ATOM 2297 C CA . HIS A 1 289 ? 18.741 5.083 -26.707 1.00 82.75 289 HIS A CA 1
ATOM 2298 C C . HIS A 1 289 ? 18.738 6.026 -27.910 1.00 82.75 289 HIS A C 1
ATOM 2300 O O . HIS A 1 289 ? 18.008 7.017 -27.940 1.00 82.75 289 HIS A O 1
ATOM 2306 N N . PHE A 1 290 ? 19.585 5.740 -28.898 1.00 83.94 290 PHE A N 1
ATOM 2307 C CA . PHE A 1 290 ? 19.720 6.563 -30.098 1.00 83.94 290 PHE A CA 1
ATOM 2308 C C . PHE A 1 290 ? 19.018 5.918 -31.290 1.00 83.94 290 PHE A C 1
ATOM 2310 O O . PHE A 1 290 ? 19.111 4.709 -31.500 1.00 83.94 290 PHE A O 1
ATOM 2317 N N . PHE A 1 291 ? 18.379 6.741 -32.124 1.00 83.25 291 PHE A N 1
ATOM 2318 C CA . PHE A 1 291 ? 17.948 6.290 -33.443 1.00 83.25 291 PHE A CA 1
ATOM 2319 C C . PHE A 1 291 ? 19.159 5.892 -34.301 1.00 83.25 291 PHE A C 1
ATOM 2321 O O . PHE A 1 291 ? 20.240 6.480 -34.162 1.00 83.25 291 PHE A O 1
ATOM 2328 N N . PRO A 1 292 ? 18.991 4.942 -35.237 1.00 82.25 292 PRO A N 1
ATOM 2329 C CA . PRO A 1 292 ? 20.037 4.590 -36.184 1.00 82.25 292 PRO A CA 1
ATOM 2330 C C . PRO A 1 292 ? 20.549 5.822 -36.930 1.00 82.25 292 PRO A C 1
ATOM 2332 O O . PRO A 1 292 ? 19.771 6.669 -37.371 1.00 82.25 292 PRO A O 1
ATOM 2335 N N . LYS A 1 293 ? 21.869 5.881 -37.145 1.00 84.12 293 LYS A N 1
ATOM 2336 C CA . LYS A 1 293 ? 22.545 6.994 -37.839 1.00 84.12 293 LYS A CA 1
ATOM 2337 C C . LYS A 1 293 ? 21.914 7.328 -39.199 1.00 84.12 293 LYS A C 1
ATOM 2339 O O . LYS A 1 293 ? 21.961 8.477 -39.630 1.00 84.12 293 LYS A O 1
ATOM 2344 N N . ASN A 1 294 ? 21.326 6.335 -39.871 1.00 85.88 294 ASN A N 1
ATOM 2345 C CA . ASN A 1 294 ? 20.514 6.523 -41.070 1.00 85.88 294 ASN A CA 1
ATOM 2346 C C . ASN A 1 294 ? 19.104 5.921 -40.878 1.00 85.88 294 ASN A C 1
ATOM 2348 O O . ASN A 1 294 ? 18.909 4.737 -41.160 1.00 85.88 294 ASN A O 1
ATOM 2352 N N . PRO A 1 295 ? 18.103 6.723 -40.467 1.00 81.69 295 PRO A N 1
ATOM 2353 C CA . PRO A 1 295 ? 16.746 6.240 -40.192 1.00 81.69 295 PRO A CA 1
ATOM 2354 C C . PRO A 1 295 ? 16.027 5.652 -41.420 1.00 81.69 295 PRO A C 1
ATOM 2356 O O . PRO A 1 295 ? 15.137 4.819 -41.295 1.00 81.69 295 PRO A O 1
ATOM 2359 N N . ARG A 1 296 ? 16.428 6.044 -42.638 1.00 79.12 296 ARG A N 1
ATOM 2360 C CA . ARG A 1 296 ? 15.827 5.547 -43.891 1.00 79.12 296 ARG A CA 1
ATOM 2361 C C . ARG A 1 296 ? 16.334 4.169 -44.311 1.00 79.12 296 ARG A C 1
ATOM 2363 O O . ARG A 1 296 ? 15.741 3.554 -45.192 1.00 79.12 296 ARG A O 1
ATOM 2370 N N . ALA A 1 297 ? 17.442 3.702 -43.736 1.00 78.38 297 ALA A N 1
ATOM 2371 C CA . ALA A 1 297 ? 17.954 2.364 -44.019 1.00 78.38 297 ALA A CA 1
ATOM 2372 C C . ALA A 1 297 ? 17.071 1.276 -43.386 1.00 78.38 297 ALA A C 1
ATOM 2374 O O . ALA A 1 297 ? 16.920 0.214 -43.976 1.00 78.38 297 ALA A O 1
ATOM 2375 N N . VAL A 1 298 ? 16.443 1.577 -42.244 1.00 71.12 298 VAL A N 1
ATOM 2376 C CA . VAL A 1 298 ? 15.557 0.650 -41.521 1.00 71.12 298 VAL A CA 1
ATOM 2377 C C . VAL A 1 298 ? 14.246 0.424 -42.278 1.00 71.12 298 VAL A C 1
ATOM 2379 O O . VAL A 1 298 ? 13.860 -0.716 -42.489 1.00 71.12 298 VAL A O 1
ATOM 2382 N N . GLN A 1 299 ? 13.649 1.482 -42.842 1.00 60.06 299 GLN A N 1
ATOM 2383 C CA . GLN A 1 299 ? 12.413 1.380 -43.645 1.00 60.06 299 GLN A CA 1
ATOM 2384 C C . GLN A 1 299 ? 12.532 0.443 -44.863 1.00 60.06 299 GLN A C 1
ATOM 2386 O O . GLN A 1 299 ? 11.530 -0.077 -45.351 1.00 60.06 299 GLN A O 1
ATOM 2391 N N . LYS A 1 300 ? 13.750 0.240 -45.386 1.00 56.59 300 LYS A N 1
ATOM 2392 C CA . LYS A 1 300 ? 14.008 -0.661 -46.521 1.00 56.59 300 LYS A CA 1
ATOM 2393 C C . LYS A 1 300 ? 14.105 -2.137 -46.126 1.00 56.59 300 LYS A C 1
ATOM 2395 O O . LYS A 1 300 ? 14.022 -2.982 -47.008 1.00 56.59 300 LYS A O 1
ATOM 2400 N N . MET A 1 301 ? 14.336 -2.447 -44.849 1.00 54.03 301 MET A N 1
ATOM 2401 C CA . MET A 1 301 ? 14.392 -3.831 -44.368 1.00 54.03 301 MET A CA 1
ATOM 2402 C C . MET A 1 301 ? 12.989 -4.387 -44.114 1.00 54.03 301 MET A C 1
ATOM 2404 O O . MET A 1 301 ? 12.718 -5.505 -44.541 1.00 54.03 301 MET A O 1
ATOM 2408 N N . ASP A 1 302 ? 12.084 -3.589 -43.542 1.00 51.66 302 ASP A N 1
ATOM 2409 C CA . ASP A 1 302 ? 10.707 -4.031 -43.261 1.00 51.66 302 ASP A CA 1
ATOM 2410 C C . ASP A 1 302 ? 9.870 -4.204 -44.539 1.00 51.66 302 ASP A C 1
ATOM 2412 O O . ASP A 1 302 ? 9.009 -5.070 -44.616 1.00 51.66 302 ASP A O 1
ATOM 2416 N N . SER A 1 303 ? 10.175 -3.448 -45.598 1.00 49.72 303 SER A N 1
ATOM 2417 C CA . SER A 1 303 ? 9.504 -3.567 -46.906 1.00 49.72 303 SER A CA 1
ATOM 2418 C C . SER A 1 303 ? 9.958 -4.767 -47.751 1.00 49.72 303 SER A C 1
ATOM 2420 O O . SER A 1 303 ? 9.419 -4.982 -48.833 1.00 49.72 303 SER A O 1
ATOM 2422 N N . ASN A 1 304 ? 10.935 -5.547 -47.276 1.00 46.59 304 ASN A N 1
ATOM 2423 C CA . ASN A 1 304 ? 11.488 -6.712 -47.975 1.00 46.59 304 ASN A CA 1
ATOM 2424 C C . ASN A 1 304 ? 11.160 -8.054 -47.283 1.00 46.59 304 ASN A C 1
ATOM 2426 O O . ASN A 1 304 ? 11.722 -9.074 -47.679 1.00 46.59 304 ASN A O 1
ATOM 2430 N N . GLN A 1 305 ? 10.291 -8.067 -46.261 1.00 39.72 305 GLN A N 1
ATOM 2431 C CA . GLN A 1 305 ? 9.837 -9.297 -45.585 1.00 39.72 305 GLN A CA 1
ATOM 2432 C C . GLN A 1 305 ? 8.468 -9.822 -46.054 1.00 39.72 305 GLN A C 1
ATOM 2434 O O . GLN A 1 305 ? 8.059 -10.889 -45.610 1.00 39.72 305 GLN A O 1
ATOM 2439 N N . ASP A 1 306 ? 7.809 -9.149 -46.998 1.00 38.62 306 ASP A N 1
ATOM 2440 C CA . ASP A 1 306 ? 6.620 -9.672 -47.682 1.00 38.62 306 ASP A CA 1
ATOM 2441 C C . ASP A 1 306 ? 7.013 -10.345 -49.010 1.00 38.62 306 ASP A C 1
ATOM 2443 O O . ASP A 1 306 ? 6.897 -9.722 -50.064 1.00 38.62 306 ASP A O 1
ATOM 2447 N N . PHE A 1 307 ? 7.491 -11.597 -48.965 1.00 34.31 307 PHE A N 1
ATOM 2448 C CA . PHE A 1 307 ? 7.456 -12.559 -50.084 1.00 34.31 307 PHE A CA 1
ATOM 2449 C C . PHE A 1 307 ? 7.4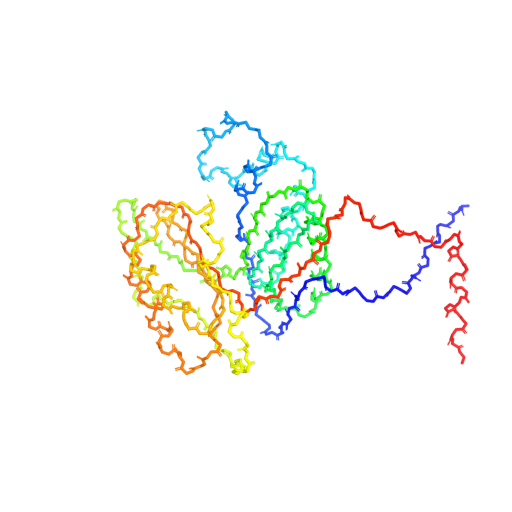54 -14.006 -49.583 1.00 34.31 307 PHE A C 1
ATOM 2451 O O . PHE A 1 307 ? 8.360 -14.365 -48.797 1.00 34.31 307 PHE A O 1
#

Mean predicted aligned error: 9.63 Å